Protein AF-A0AAW1V8N0-F1 (afdb_monomer_lite)

Structure (mmCIF, N/CA/C/O backbone):
data_AF-A0AAW1V8N0-F1
#
_entry.id   AF-A0AAW1V8N0-F1
#
loop_
_atom_site.group_PDB
_atom_site.id
_atom_site.type_symbol
_atom_site.label_atom_id
_atom_site.label_alt_id
_atom_site.label_comp_id
_atom_site.label_asym_id
_atom_site.label_entity_id
_atom_site.label_seq_id
_atom_site.pdbx_PDB_ins_code
_atom_site.Cartn_x
_atom_site.Cartn_y
_atom_site.Cartn_z
_atom_site.occupancy
_atom_site.B_iso_or_equiv
_atom_site.auth_seq_id
_atom_site.auth_comp_id
_atom_site.auth_asym_id
_atom_site.auth_atom_id
_atom_site.pdbx_PDB_model_num
ATOM 1 N N . MET A 1 1 ? -20.167 -14.528 2.629 1.00 45.62 1 MET A N 1
ATOM 2 C CA . MET A 1 1 ? -20.183 -13.687 3.843 1.00 45.62 1 MET A CA 1
ATOM 3 C C . MET A 1 1 ? -19.931 -12.254 3.404 1.00 45.62 1 MET A C 1
ATOM 5 O O . MET A 1 1 ? -18.871 -11.983 2.841 1.00 45.62 1 MET A O 1
ATOM 9 N N . ASN A 1 2 ? -20.940 -11.390 3.494 1.00 58.62 2 ASN A N 1
ATOM 10 C CA . ASN A 1 2 ? -20.867 -10.044 2.939 1.00 58.62 2 ASN A CA 1
ATOM 11 C C . ASN A 1 2 ? -19.952 -9.215 3.853 1.00 58.62 2 ASN A C 1
ATOM 13 O O . ASN A 1 2 ? -20.253 -9.051 5.029 1.00 58.62 2 ASN A O 1
ATOM 17 N N . ARG A 1 3 ? -18.787 -8.755 3.369 1.00 62.84 3 ARG A N 1
ATOM 18 C CA . ARG A 1 3 ? -17.753 -8.124 4.229 1.00 62.84 3 ARG A CA 1
ATOM 19 C C . ARG A 1 3 ? -18.289 -6.928 5.023 1.00 62.84 3 ARG A C 1
ATOM 21 O O . ARG A 1 3 ? -17.776 -6.626 6.089 1.00 62.84 3 ARG A O 1
ATOM 28 N N . VAL A 1 4 ? -19.335 -6.303 4.499 1.00 66.94 4 VAL A N 1
ATOM 29 C CA . VAL A 1 4 ? -20.084 -5.181 5.062 1.00 66.94 4 VAL A CA 1
ATOM 30 C C . VAL A 1 4 ? -20.800 -5.541 6.378 1.00 66.94 4 VAL A C 1
ATOM 32 O O . VAL A 1 4 ? -20.923 -4.699 7.262 1.00 66.94 4 VAL A O 1
ATOM 35 N N . GLU A 1 5 ? -21.207 -6.799 6.576 1.00 71.25 5 GLU A N 1
ATOM 36 C CA . GLU A 1 5 ? -21.890 -7.257 7.800 1.00 71.25 5 GLU A CA 1
ATOM 37 C C . GLU A 1 5 ? -20.981 -7.250 9.035 1.00 71.25 5 GLU A C 1
ATOM 39 O O . GLU A 1 5 ? -21.475 -7.162 10.155 1.00 71.25 5 GLU A O 1
ATOM 44 N N . LEU A 1 6 ? -19.658 -7.268 8.835 1.00 72.19 6 LEU A N 1
ATOM 45 C CA . LEU A 1 6 ? -18.665 -7.200 9.911 1.00 72.19 6 LEU A CA 1
ATOM 46 C C . LEU A 1 6 ? -18.605 -5.819 10.583 1.00 72.19 6 LEU A C 1
ATOM 48 O O . LEU A 1 6 ? -18.027 -5.697 11.658 1.00 72.19 6 LEU A O 1
ATOM 52 N N . LEU A 1 7 ? -19.189 -4.788 9.963 1.00 74.31 7 LEU A N 1
ATOM 53 C CA . LEU A 1 7 ? -19.245 -3.436 10.524 1.00 74.31 7 LEU A CA 1
ATOM 54 C C . LEU A 1 7 ? -20.400 -3.261 11.514 1.00 74.31 7 LEU A C 1
ATOM 56 O O . LEU A 1 7 ? -20.258 -2.492 12.458 1.00 74.31 7 LEU A O 1
ATOM 60 N N . LYS A 1 8 ? -21.506 -4.000 11.335 1.00 74.69 8 LYS A N 1
ATOM 61 C CA . LYS A 1 8 ? -22.735 -3.894 12.143 1.00 74.69 8 LYS A CA 1
ATOM 62 C C . LYS A 1 8 ? -22.507 -3.923 13.666 1.00 74.69 8 LYS A C 1
ATOM 64 O O . LYS A 1 8 ? -23.038 -3.040 14.333 1.00 74.69 8 LYS A O 1
ATOM 69 N N . PRO A 1 9 ? -21.721 -4.858 14.241 1.00 74.06 9 PRO A N 1
ATOM 70 C CA . PRO A 1 9 ? -21.510 -4.891 15.692 1.00 74.06 9 PRO A CA 1
ATOM 71 C C . PRO A 1 9 ? -20.705 -3.694 16.226 1.00 74.06 9 PRO A C 1
ATOM 73 O O . PRO A 1 9 ? -20.830 -3.352 17.397 1.00 74.06 9 PRO A O 1
ATOM 76 N N . ASN A 1 10 ? -19.921 -3.027 15.374 1.00 74.81 10 ASN A N 1
ATOM 77 C CA . ASN A 1 10 ? -19.010 -1.960 15.787 1.00 74.81 10 ASN A CA 1
ATOM 78 C C . ASN A 1 10 ? -19.584 -0.552 15.565 1.00 74.81 10 ASN A C 1
ATOM 80 O O . ASN A 1 10 ? -18.976 0.416 16.012 1.00 74.81 10 ASN A O 1
ATOM 84 N N . VAL A 1 11 ? -20.748 -0.412 14.917 1.00 74.06 11 VAL A N 1
ATOM 85 C CA . VAL A 1 11 ? -21.360 0.895 14.603 1.00 74.06 11 VAL A CA 1
ATOM 86 C C . VAL A 1 11 ? -21.596 1.729 15.864 1.00 74.06 11 VAL A C 1
ATOM 88 O O . VAL A 1 11 ? -21.211 2.895 15.903 1.00 74.06 11 VAL A O 1
ATOM 91 N N . CYS A 1 12 ? -22.185 1.130 16.905 1.00 69.56 12 CYS A N 1
ATOM 92 C CA . CYS A 1 12 ? -22.472 1.828 18.163 1.00 69.56 12 CYS A CA 1
ATOM 93 C C . CYS A 1 12 ? -21.170 2.291 18.830 1.00 69.56 12 CYS A C 1
ATOM 95 O O . CYS A 1 12 ? -20.976 3.472 19.092 1.00 69.56 12 CYS A O 1
ATOM 97 N N . VAL A 1 13 ? -20.207 1.372 18.937 1.00 75.06 13 VAL A N 1
ATOM 98 C CA . VAL A 1 13 ? -18.887 1.629 19.521 1.00 75.06 13 VAL A CA 1
ATOM 99 C C . VAL A 1 13 ? -18.144 2.746 18.784 1.00 75.06 13 VAL A C 1
ATOM 101 O O . VAL A 1 13 ? -17.481 3.557 19.414 1.00 75.06 13 VAL A O 1
ATOM 104 N N . MET A 1 14 ? -18.245 2.828 17.457 1.00 72.75 14 MET A N 1
ATOM 105 C CA . MET A 1 14 ? -17.583 3.877 16.671 1.00 72.75 14 MET A CA 1
ATOM 106 C C . MET A 1 14 ? -18.238 5.257 16.823 1.00 72.75 14 MET A C 1
ATOM 108 O O . MET A 1 14 ? -17.543 6.277 16.722 1.00 72.75 14 MET A O 1
ATOM 112 N N . ASN A 1 15 ? -19.549 5.294 17.070 1.00 69.50 15 ASN A N 1
ATOM 113 C CA . ASN A 1 15 ? -20.285 6.529 17.329 1.00 69.50 15 ASN A CA 1
ATOM 114 C C . ASN A 1 15 ? -20.011 7.079 18.734 1.00 69.50 15 ASN A C 1
ATOM 116 O O . ASN A 1 15 ? -19.878 8.291 18.872 1.00 69.50 15 ASN A O 1
ATOM 120 N N . ASP A 1 16 ? -19.832 6.205 19.725 1.00 73.12 16 ASP A N 1
ATOM 121 C CA . ASP A 1 16 ? -19.695 6.569 21.145 1.00 73.12 16 ASP A CA 1
ATOM 122 C C . ASP A 1 16 ? -18.292 7.079 21.541 1.00 73.12 16 ASP A C 1
ATOM 124 O O . ASP A 1 16 ? -18.048 7.447 22.690 1.00 73.12 16 ASP A O 1
ATOM 128 N N . ILE A 1 17 ? -17.342 7.104 20.603 1.00 75.94 17 ILE A N 1
ATOM 129 C CA . ILE A 1 17 ? -15.945 7.485 20.857 1.00 75.94 17 ILE A CA 1
ATOM 130 C C . ILE A 1 17 ? -15.717 8.980 20.604 1.00 75.94 17 ILE A C 1
ATOM 132 O O . ILE A 1 17 ? -16.206 9.499 19.595 1.00 75.94 17 ILE A O 1
ATOM 136 N N . PRO A 1 18 ? -14.891 9.654 21.434 1.00 77.00 18 PRO A N 1
ATOM 137 C CA . PRO A 1 18 ? -14.500 11.044 21.217 1.00 77.00 18 PRO A CA 1
ATOM 138 C C . PRO A 1 18 ? -13.952 11.300 19.808 1.00 77.00 18 PRO A C 1
ATOM 140 O O . PRO A 1 18 ? -13.187 10.501 19.257 1.00 77.00 18 PRO A O 1
ATOM 143 N N . ILE A 1 19 ? -14.301 12.446 19.227 1.00 72.38 19 ILE A N 1
ATOM 144 C CA . ILE A 1 19 ? -13.939 12.814 17.850 1.00 72.38 19 ILE A CA 1
ATOM 145 C C . ILE A 1 19 ? -12.407 12.876 17.675 1.00 72.38 19 ILE A C 1
ATOM 147 O O . ILE A 1 19 ? -11.869 12.489 16.633 1.00 72.38 19 ILE A O 1
ATOM 151 N N . GLU A 1 20 ? -11.670 13.285 18.707 1.00 74.12 20 GLU A N 1
ATOM 152 C CA . GLU A 1 20 ? -10.204 13.339 18.716 1.00 74.12 20 GLU A CA 1
ATOM 153 C C . GLU A 1 20 ? -9.583 11.937 18.634 1.00 74.12 20 GLU A C 1
ATOM 155 O O . GLU A 1 20 ? -8.660 11.697 17.844 1.00 74.12 20 GLU A O 1
ATOM 160 N N . ALA A 1 21 ? -10.138 10.986 19.392 1.00 73.56 21 ALA A N 1
ATOM 161 C CA . ALA A 1 21 ? -9.746 9.583 19.330 1.00 73.56 21 ALA A CA 1
ATOM 162 C C . ALA A 1 21 ? -10.080 8.997 17.955 1.00 73.56 21 ALA A C 1
ATOM 164 O O . ALA A 1 21 ? -9.248 8.322 17.348 1.00 73.56 21 ALA A O 1
ATOM 165 N N . ARG A 1 22 ? -11.257 9.329 17.412 1.00 75.75 22 ARG A N 1
ATOM 166 C CA . ARG A 1 22 ? -11.712 8.905 16.084 1.00 75.75 22 ARG A CA 1
ATOM 167 C C . ARG A 1 22 ? -10.728 9.307 14.985 1.00 75.75 22 ARG A C 1
ATOM 169 O O . ARG A 1 22 ? -10.319 8.467 14.185 1.00 75.75 22 ARG A O 1
ATOM 176 N N . ASN A 1 23 ? -10.292 10.564 14.983 1.00 76.12 23 ASN A N 1
ATOM 177 C CA . ASN A 1 23 ? -9.338 11.090 14.006 1.00 76.12 23 ASN A CA 1
ATOM 178 C C . ASN A 1 23 ? -7.953 10.445 14.131 1.00 76.12 23 ASN A C 1
ATOM 180 O O . ASN A 1 23 ? -7.304 10.149 13.124 1.00 76.12 23 ASN A O 1
ATOM 184 N N . THR A 1 24 ? -7.499 10.199 15.358 1.00 76.81 24 THR A N 1
ATOM 185 C CA . THR A 1 24 ? -6.215 9.538 15.621 1.00 76.81 24 THR A CA 1
ATOM 186 C C . THR A 1 24 ? -6.247 8.079 15.168 1.00 76.81 24 THR A C 1
ATOM 188 O O . THR A 1 24 ? -5.341 7.619 14.469 1.00 76.81 24 THR A O 1
ATOM 191 N N . ILE A 1 25 ? -7.336 7.371 15.468 1.00 79.31 25 ILE A N 1
ATOM 192 C CA . ILE A 1 25 ? -7.564 5.991 15.042 1.00 79.31 25 ILE A CA 1
ATOM 193 C C . ILE A 1 25 ? -7.682 5.899 13.513 1.00 79.31 25 ILE A C 1
ATOM 195 O O . ILE A 1 25 ? -7.071 5.019 12.906 1.00 79.31 25 ILE A O 1
ATOM 199 N N . LEU A 1 26 ? -8.383 6.834 12.864 1.00 79.19 26 LEU A N 1
ATOM 200 C CA . LEU A 1 26 ? -8.489 6.895 11.405 1.00 79.19 26 LEU A CA 1
ATOM 201 C C . LEU A 1 26 ? -7.124 7.117 10.736 1.00 79.19 26 LEU A C 1
ATOM 203 O O . LEU A 1 26 ? -6.825 6.472 9.732 1.00 79.19 26 LEU A O 1
ATOM 207 N N . LYS A 1 27 ? -6.265 7.982 11.293 1.00 76.69 27 LYS A N 1
ATOM 208 C CA . LYS A 1 27 ? -4.889 8.178 10.796 1.00 76.69 27 LYS A CA 1
ATOM 209 C C . LYS A 1 27 ? -4.071 6.887 10.858 1.00 76.69 27 LYS A C 1
ATOM 211 O O . LYS A 1 27 ? -3.346 6.588 9.910 1.00 76.69 27 LYS A O 1
ATOM 216 N N . ILE A 1 28 ? -4.216 6.106 11.928 1.00 74.75 28 ILE A N 1
ATOM 217 C CA . ILE A 1 28 ? -3.555 4.799 12.066 1.00 74.75 28 ILE A CA 1
ATOM 218 C C . ILE A 1 28 ? -4.144 3.779 11.090 1.00 74.75 28 ILE A C 1
ATOM 220 O O . ILE A 1 28 ? -3.404 3.048 10.438 1.00 74.75 28 ILE A O 1
ATOM 224 N N . ALA A 1 29 ? -5.465 3.748 10.929 1.00 76.56 29 ALA A N 1
ATOM 225 C CA . ALA A 1 29 ? -6.109 2.881 9.951 1.00 76.56 29 ALA A CA 1
ATOM 226 C C . ALA A 1 29 ? -5.651 3.207 8.520 1.00 76.56 29 ALA A C 1
ATOM 228 O O . ALA A 1 29 ? -5.403 2.299 7.730 1.00 76.56 29 ALA A O 1
ATOM 229 N N . LEU A 1 30 ? -5.463 4.491 8.193 1.00 74.75 30 LEU A N 1
ATOM 230 C CA . LEU A 1 30 ? -4.888 4.931 6.923 1.00 74.75 30 LEU A CA 1
ATOM 231 C C . LEU A 1 30 ? -3.422 4.506 6.780 1.00 74.75 30 LEU A C 1
ATOM 233 O O . LEU A 1 30 ? -3.049 4.016 5.717 1.00 74.75 30 LEU A O 1
ATOM 237 N N . SER A 1 31 ? -2.581 4.654 7.810 1.00 71.38 31 SER A N 1
ATOM 238 C CA . SER A 1 31 ? -1.176 4.220 7.731 1.00 71.38 31 SER A CA 1
ATOM 239 C C . SER A 1 31 ? -1.049 2.701 7.561 1.00 71.38 31 SER A C 1
ATOM 241 O O . SER A 1 31 ? -0.259 2.245 6.733 1.00 71.38 31 SER A O 1
ATOM 243 N N . GLN A 1 32 ? -1.890 1.921 8.243 1.00 70.31 32 GLN A N 1
ATOM 244 C CA . GLN A 1 32 ? -1.953 0.461 8.110 1.00 70.31 32 GLN A CA 1
ATOM 245 C C . GLN A 1 32 ? -2.565 -0.003 6.787 1.00 70.31 32 GLN A C 1
ATOM 247 O O . GLN A 1 32 ? -2.112 -0.985 6.204 1.00 70.31 32 GLN A O 1
ATOM 252 N N . ALA A 1 33 ? -3.566 0.707 6.264 1.00 66.12 33 ALA A N 1
ATOM 253 C CA . ALA A 1 33 ? -4.088 0.444 4.926 1.00 66.12 33 ALA A CA 1
ATOM 254 C C . ALA A 1 33 ? -3.040 0.714 3.824 1.00 66.12 33 ALA A C 1
ATOM 256 O O . ALA A 1 33 ? -3.174 0.179 2.719 1.00 66.12 33 ALA A O 1
ATOM 257 N N . ASN A 1 34 ? -2.015 1.523 4.130 1.00 64.44 34 ASN A N 1
ATOM 258 C CA . ASN A 1 34 ? -0.963 1.964 3.214 1.00 64.44 34 ASN A CA 1
ATOM 259 C C . ASN A 1 34 ? 0.384 1.242 3.352 1.00 64.44 34 ASN A C 1
ATOM 261 O O . ASN A 1 34 ? 1.163 1.321 2.407 1.00 64.44 34 ASN A O 1
ATOM 265 N N . SER A 1 35 ? 0.681 0.605 4.490 1.00 56.50 35 SER A N 1
ATOM 266 C CA . SER A 1 35 ? 1.951 -0.096 4.723 1.00 56.50 35 SER A CA 1
ATOM 267 C C . SER A 1 35 ? 1.768 -1.281 5.670 1.00 56.50 35 SER A C 1
ATOM 269 O O . SER A 1 35 ? 1.231 -1.136 6.767 1.00 56.50 35 SER A O 1
ATOM 271 N N . SER A 1 36 ? 2.199 -2.472 5.251 1.00 55.53 36 SER A N 1
ATOM 272 C CA . SER A 1 36 ? 1.926 -3.727 5.971 1.00 55.53 36 SER A CA 1
ATOM 273 C C . SER A 1 36 ? 2.881 -4.027 7.136 1.00 55.53 36 SER A C 1
ATOM 275 O O . SER A 1 36 ? 2.824 -5.124 7.682 1.00 55.53 36 SER A O 1
ATOM 277 N N . THR A 1 37 ? 3.790 -3.116 7.497 1.00 49.41 37 THR A N 1
ATOM 278 C CA . THR A 1 37 ? 4.976 -3.444 8.319 1.00 49.41 37 THR A CA 1
ATOM 279 C C . THR A 1 37 ? 5.261 -2.507 9.496 1.00 49.41 37 THR A C 1
ATOM 281 O O . THR A 1 37 ? 6.307 -2.649 10.124 1.00 49.41 37 THR A O 1
ATOM 284 N N . GLN A 1 38 ? 4.369 -1.576 9.853 1.00 55.91 38 GLN A N 1
ATOM 285 C CA . GLN A 1 38 ? 4.566 -0.787 11.077 1.00 55.91 38 GLN A CA 1
ATOM 286 C C . GLN A 1 38 ? 4.039 -1.520 12.316 1.00 55.91 38 GLN A C 1
ATOM 288 O O . GLN A 1 38 ? 2.844 -1.794 12.444 1.00 55.91 38 GLN A O 1
ATOM 293 N N . ASP A 1 39 ? 4.957 -1.813 13.236 1.00 56.62 39 ASP A N 1
ATOM 294 C CA . ASP A 1 39 ? 4.681 -2.388 14.548 1.00 56.62 39 ASP A CA 1
ATOM 295 C C . ASP A 1 39 ? 3.987 -1.335 15.437 1.00 56.62 39 ASP A C 1
ATOM 297 O O . ASP A 1 39 ? 4.611 -0.534 16.135 1.00 56.62 39 ASP A O 1
ATOM 301 N N . ASN A 1 40 ? 2.656 -1.267 15.331 1.00 63.22 40 ASN A N 1
ATOM 302 C CA . ASN A 1 40 ? 1.824 -0.237 15.968 1.00 63.22 40 ASN A CA 1
ATOM 303 C C . ASN A 1 40 ? 1.423 -0.581 17.408 1.00 63.22 40 ASN A C 1
ATOM 305 O O . ASN A 1 40 ? 0.614 0.133 18.004 1.00 63.22 40 ASN A O 1
ATOM 309 N N . THR A 1 41 ? 1.992 -1.639 17.985 1.00 65.44 41 THR A N 1
ATOM 310 C CA . THR A 1 41 ? 1.757 -2.075 19.370 1.00 65.44 41 THR A CA 1
ATOM 311 C C . THR A 1 41 ? 1.883 -0.912 20.357 1.00 65.44 41 THR A C 1
ATOM 313 O O . THR A 1 41 ? 0.958 -0.653 21.118 1.00 65.44 41 THR A O 1
ATOM 316 N N . LYS A 1 42 ? 2.935 -0.094 20.243 1.00 68.31 42 LYS A N 1
ATOM 317 C CA . LYS A 1 42 ? 3.146 1.092 21.099 1.00 68.31 42 LYS A CA 1
ATOM 318 C C . LYS A 1 42 ? 2.120 2.217 20.894 1.00 68.31 42 LYS A C 1
ATOM 320 O O . LYS A 1 42 ? 1.859 2.978 21.820 1.00 68.31 42 LYS A O 1
ATOM 325 N N . LEU A 1 43 ? 1.553 2.360 19.695 1.00 69.00 43 LEU A N 1
ATOM 326 C CA . LEU A 1 43 ? 0.528 3.375 19.404 1.00 69.00 43 LEU A CA 1
ATOM 327 C C . LEU A 1 43 ? -0.849 2.944 19.918 1.00 69.00 43 LEU A C 1
ATOM 329 O O . LEU A 1 43 ? -1.597 3.773 20.431 1.00 69.00 43 LEU A O 1
ATOM 333 N N . LEU A 1 44 ? -1.149 1.644 19.843 1.00 71.25 44 LEU A N 1
ATOM 334 C CA . LEU A 1 44 ? -2.351 1.053 20.432 1.00 71.25 44 LEU A CA 1
ATOM 335 C C . LEU A 1 44 ? -2.370 1.236 21.952 1.00 71.25 44 LEU A C 1
ATOM 337 O O . LEU A 1 44 ? -3.410 1.562 22.517 1.00 71.25 44 LEU A O 1
ATOM 341 N N . GLU A 1 45 ? -1.219 1.074 22.609 1.00 72.06 45 GLU A N 1
ATOM 342 C CA . GLU A 1 45 ? -1.087 1.303 24.05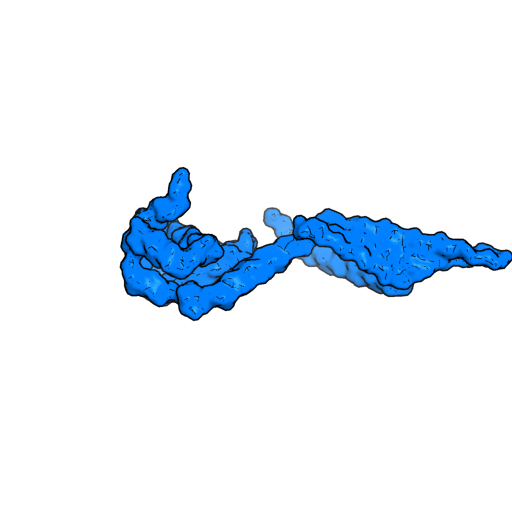1 1.00 72.06 45 GLU A CA 1
ATOM 343 C C . GLU A 1 45 ? -1.292 2.763 24.436 1.00 72.06 45 GLU A C 1
ATOM 345 O O . GLU A 1 45 ? -1.997 3.037 25.402 1.00 72.06 45 GLU A O 1
ATOM 350 N N . LYS A 1 46 ? -0.747 3.698 23.651 1.00 75.25 46 LYS A N 1
ATOM 351 C CA . LYS A 1 46 ? -0.969 5.132 23.871 1.00 75.25 46 LYS A CA 1
ATOM 352 C C . LYS A 1 46 ? -2.449 5.494 23.786 1.00 75.25 46 LYS A C 1
ATOM 354 O O . LYS A 1 46 ? -2.961 6.074 24.728 1.00 75.25 46 LYS A O 1
ATOM 359 N N . ILE A 1 47 ? -3.147 5.077 22.730 1.00 72.56 47 ILE A N 1
ATOM 360 C CA . ILE A 1 47 ? -4.577 5.384 22.541 1.00 72.56 47 ILE A CA 1
ATOM 361 C C . ILE A 1 47 ? -5.444 4.717 23.609 1.00 72.56 47 ILE A C 1
ATOM 363 O O . ILE A 1 47 ? -6.381 5.328 24.116 1.00 72.56 47 ILE A O 1
ATOM 367 N N . SER A 1 48 ? -5.128 3.470 23.961 1.00 76.25 48 SER A N 1
ATOM 368 C CA . SER A 1 48 ? -5.845 2.743 25.009 1.00 76.25 48 SER A CA 1
ATOM 369 C C . SER A 1 48 ? -5.753 3.467 26.354 1.00 76.25 48 SER A C 1
ATOM 371 O O . SER A 1 48 ? -6.766 3.607 27.036 1.00 76.25 48 SER A O 1
ATOM 373 N N . ASN A 1 49 ? -4.569 3.988 26.689 1.00 75.81 49 ASN A N 1
ATOM 374 C CA . ASN A 1 49 ? -4.327 4.709 27.935 1.00 75.81 49 ASN A CA 1
ATOM 375 C C . ASN A 1 49 ? -4.868 6.149 27.905 1.00 75.81 49 ASN A C 1
ATOM 377 O O . ASN A 1 49 ? -5.388 6.622 28.908 1.00 75.81 49 ASN A O 1
ATOM 381 N N . GLU A 1 50 ? -4.757 6.840 26.771 1.00 79.31 50 GLU A N 1
ATOM 382 C CA . GLU A 1 50 ? -5.140 8.249 26.612 1.00 79.31 50 GLU A CA 1
ATOM 383 C C . GLU A 1 50 ? -6.660 8.444 26.594 1.00 79.31 50 GLU A C 1
ATOM 385 O O . GLU A 1 50 ? -7.164 9.412 27.156 1.00 79.31 50 GLU A O 1
ATOM 390 N N . TYR A 1 51 ? -7.399 7.495 26.014 1.00 74.00 51 TYR A N 1
ATOM 391 C CA . TYR A 1 51 ? -8.858 7.577 25.893 1.00 74.00 51 TYR A CA 1
ATOM 392 C C . TYR A 1 51 ? -9.609 6.568 26.770 1.00 74.00 51 TYR A C 1
ATOM 394 O O . TYR A 1 51 ? -10.828 6.458 26.670 1.00 74.00 51 TYR A O 1
ATOM 402 N N . ASN A 1 52 ? -8.898 5.825 27.627 1.00 77.69 52 ASN A N 1
ATOM 403 C CA . ASN A 1 52 ? -9.456 4.785 28.498 1.00 77.69 52 ASN A CA 1
ATOM 404 C C . ASN A 1 52 ? -10.297 3.730 27.739 1.00 77.69 52 ASN A C 1
ATOM 406 O O . ASN A 1 52 ? -11.321 3.243 28.222 1.00 77.69 52 ASN A O 1
ATOM 410 N N . ILE A 1 53 ? -9.871 3.378 26.521 1.00 78.00 53 ILE A N 1
ATOM 411 C CA . ILE A 1 53 ? -10.532 2.383 25.662 1.00 78.00 53 ILE A CA 1
ATOM 412 C C . ILE A 1 53 ? -9.767 1.065 25.775 1.00 78.00 53 ILE A C 1
ATOM 414 O O . ILE A 1 53 ? -8.537 1.044 25.712 1.00 78.00 53 ILE A O 1
ATOM 418 N N . LYS A 1 54 ? -10.466 -0.070 25.890 1.00 81.38 54 LYS A N 1
ATOM 419 C CA . LYS A 1 54 ? -9.815 -1.392 25.889 1.00 81.38 54 LYS A CA 1
ATOM 420 C C . LYS A 1 54 ? -9.053 -1.621 24.579 1.00 81.38 54 LYS A C 1
ATOM 422 O O . LYS A 1 54 ? -9.588 -1.384 23.498 1.00 81.38 54 LYS A O 1
ATOM 427 N N . LYS A 1 55 ? -7.830 -2.164 24.664 1.00 75.81 55 LYS A N 1
ATOM 428 C CA . LYS A 1 55 ? -6.989 -2.469 23.487 1.00 75.81 55 LYS A CA 1
ATOM 429 C C . LYS A 1 55 ? -7.723 -3.308 22.431 1.00 75.81 55 LYS A C 1
ATOM 431 O O . LYS A 1 55 ? -7.579 -3.032 21.245 1.00 75.81 55 LYS A O 1
ATOM 436 N N . SER A 1 56 ? -8.526 -4.291 22.851 1.00 76.62 56 SER A N 1
ATOM 437 C CA . SER A 1 56 ? -9.335 -5.125 21.947 1.00 76.62 56 SER A CA 1
ATOM 438 C C . SER A 1 56 ? -10.298 -4.287 21.105 1.00 76.62 56 SER A C 1
ATOM 440 O O . SER A 1 56 ? -10.327 -4.410 19.886 1.00 76.62 56 SER A O 1
ATOM 442 N N . THR A 1 57 ? -10.993 -3.353 21.749 1.00 78.31 57 THR A N 1
ATOM 443 C CA . THR A 1 57 ? -11.943 -2.446 21.108 1.00 78.31 57 THR A CA 1
ATOM 444 C C . THR A 1 57 ? -11.233 -1.501 20.137 1.00 78.31 57 THR A C 1
ATOM 446 O O . THR A 1 57 ? -11.688 -1.329 19.012 1.00 78.31 57 THR A O 1
ATOM 449 N N . VAL A 1 58 ? -10.062 -0.958 20.499 1.00 77.81 58 VAL A N 1
ATOM 450 C CA . VAL A 1 58 ? -9.245 -0.125 19.587 1.00 77.81 58 VAL A CA 1
ATOM 451 C C . VAL A 1 58 ? -8.877 -0.889 18.310 1.00 77.81 58 VAL A C 1
ATOM 453 O O . VAL A 1 58 ? -8.977 -0.343 17.211 1.00 77.81 58 VAL A O 1
ATOM 456 N N . VAL A 1 59 ? -8.487 -2.160 18.433 1.00 78.69 59 VAL A N 1
ATOM 457 C CA . VAL A 1 59 ? -8.156 -3.014 17.283 1.00 78.69 59 VAL A CA 1
ATOM 458 C C . VAL A 1 59 ? -9.383 -3.269 16.402 1.00 78.69 59 VAL A C 1
ATOM 460 O O . VAL A 1 59 ? -9.283 -3.165 15.179 1.00 78.69 59 VAL A O 1
ATOM 463 N N . GLU A 1 60 ? -10.545 -3.540 16.996 1.00 80.94 60 GLU A N 1
ATOM 464 C CA . GLU A 1 60 ? -11.814 -3.731 16.275 1.00 80.94 60 GLU A CA 1
ATOM 465 C C . GLU A 1 60 ? -12.232 -2.473 15.499 1.00 80.94 60 GLU A C 1
ATOM 467 O O . GLU A 1 60 ? -12.643 -2.555 14.336 1.00 80.94 60 GLU A O 1
ATOM 472 N N . ILE A 1 61 ? -12.057 -1.293 16.094 1.00 80.62 61 ILE A N 1
ATOM 473 C CA . ILE A 1 61 ? -12.352 -0.008 15.450 1.00 80.62 61 ILE A CA 1
ATOM 474 C C . ILE A 1 61 ? -11.383 0.255 14.295 1.00 80.62 61 ILE A C 1
ATOM 476 O O . ILE A 1 61 ? -11.810 0.664 13.215 1.00 80.62 61 ILE A O 1
ATOM 480 N N . ILE A 1 62 ? -10.086 -0.008 14.478 1.00 80.12 62 ILE A N 1
ATOM 481 C CA . ILE A 1 62 ? -9.088 0.125 13.407 1.00 80.12 62 ILE A CA 1
ATOM 482 C C . ILE A 1 62 ? -9.427 -0.807 12.243 1.00 80.12 62 ILE A C 1
ATOM 484 O O . ILE A 1 62 ? -9.431 -0.373 11.090 1.00 80.12 62 ILE A O 1
ATOM 488 N N . ALA A 1 63 ? -9.756 -2.068 12.526 1.00 80.25 63 ALA A N 1
ATOM 489 C CA . ALA A 1 63 ? -10.166 -3.028 11.507 1.00 80.25 63 ALA A CA 1
ATOM 490 C C . ALA A 1 63 ? -11.415 -2.547 10.748 1.00 80.25 63 ALA A C 1
ATOM 492 O O . ALA A 1 63 ? -11.467 -2.643 9.517 1.00 80.25 63 ALA A O 1
ATOM 493 N N . SER A 1 64 ? -12.373 -1.959 11.468 1.00 83.12 64 SER A N 1
ATOM 494 C CA . SER A 1 64 ? -13.583 -1.363 10.897 1.00 83.12 64 SER A CA 1
ATOM 495 C C . SER A 1 64 ? -13.251 -0.173 9.991 1.00 83.12 64 SER A C 1
ATOM 497 O O . SER A 1 64 ? -13.702 -0.134 8.849 1.00 83.12 64 SER A O 1
ATOM 499 N N . TYR A 1 65 ? -12.369 0.739 10.410 1.00 83.50 65 TYR A N 1
ATOM 500 C CA . TYR A 1 65 ? -11.906 1.841 9.558 1.00 83.50 65 TYR A CA 1
ATOM 501 C C . TYR A 1 65 ? -11.142 1.371 8.323 1.00 83.50 65 TYR A C 1
ATOM 503 O O . TYR A 1 65 ? -11.358 1.902 7.237 1.00 83.50 65 TYR A O 1
ATOM 511 N N . ILE A 1 66 ? -10.286 0.355 8.441 1.00 79.69 66 ILE A N 1
ATOM 512 C CA . ILE A 1 66 ? -9.594 -0.232 7.285 1.00 79.69 66 ILE A CA 1
ATOM 513 C C . ILE A 1 66 ? -10.611 -0.788 6.284 1.00 79.69 66 ILE A C 1
ATOM 515 O O . ILE A 1 66 ? -10.434 -0.642 5.072 1.00 79.69 66 ILE A O 1
ATOM 519 N N . LEU A 1 67 ? -11.676 -1.425 6.769 1.00 82.38 67 LEU A N 1
ATOM 520 C CA . LEU A 1 67 ? -12.748 -1.932 5.924 1.00 82.38 67 LEU A CA 1
ATOM 521 C C . LEU A 1 67 ? -13.537 -0.791 5.262 1.00 82.38 67 LEU A C 1
ATOM 523 O O . LEU A 1 67 ? -13.762 -0.858 4.055 1.00 82.38 67 LEU A O 1
ATOM 527 N N . ILE A 1 68 ? -13.863 0.275 5.997 1.00 84.38 68 ILE A N 1
ATOM 528 C CA . ILE A 1 68 ? -14.504 1.489 5.459 1.00 84.38 68 ILE A CA 1
ATOM 529 C C . ILE A 1 68 ? -13.637 2.117 4.360 1.00 84.38 68 ILE A C 1
ATOM 531 O O . ILE A 1 68 ? -14.132 2.403 3.273 1.00 84.38 68 ILE A O 1
ATOM 535 N N . ILE A 1 69 ? -12.327 2.256 4.586 1.00 81.50 69 ILE A N 1
ATOM 536 C CA . ILE A 1 69 ? -11.377 2.778 3.590 1.00 81.50 69 ILE A CA 1
ATOM 537 C C . ILE A 1 69 ? -11.353 1.881 2.343 1.00 81.50 69 ILE A C 1
ATOM 539 O O . ILE A 1 69 ? -11.349 2.377 1.217 1.00 81.50 69 ILE A O 1
ATOM 543 N N . LYS A 1 70 ? -11.362 0.553 2.510 1.00 79.94 70 LYS A N 1
ATOM 544 C CA . LYS A 1 70 ? -11.412 -0.391 1.380 1.00 79.94 70 LYS A CA 1
ATOM 545 C C . LYS A 1 70 ? -12.723 -0.292 0.597 1.00 79.94 70 LYS A C 1
ATOM 547 O O . LYS A 1 70 ? -12.669 -0.328 -0.628 1.00 79.94 70 LYS A O 1
ATOM 552 N N . LEU A 1 71 ? -13.862 -0.155 1.277 1.00 81.88 71 LEU A N 1
ATOM 553 C CA . LEU A 1 71 ? -15.174 0.035 0.649 1.00 81.88 71 LEU A CA 1
ATOM 554 C C . LEU A 1 71 ? -15.233 1.355 -0.121 1.00 81.88 71 LEU A C 1
ATOM 556 O O . LEU A 1 71 ? -15.652 1.371 -1.276 1.00 81.88 71 LEU A O 1
ATOM 560 N N . PHE A 1 72 ? -14.721 2.432 0.473 1.00 82.56 72 PHE A N 1
ATOM 561 C CA . PHE A 1 72 ? -14.624 3.742 -0.163 1.00 82.56 72 PHE A CA 1
ATOM 562 C C . PHE A 1 72 ? -13.781 3.720 -1.448 1.00 82.56 72 PHE A C 1
ATOM 564 O O . PHE A 1 72 ? -14.118 4.372 -2.434 1.00 82.56 72 PHE A O 1
ATOM 571 N N . LEU A 1 73 ? -12.688 2.952 -1.459 1.00 76.06 73 LEU A N 1
ATOM 572 C CA . LEU A 1 73 ? -11.842 2.791 -2.645 1.00 76.06 73 LEU A CA 1
ATOM 573 C C . LEU A 1 73 ? -12.475 1.918 -3.734 1.0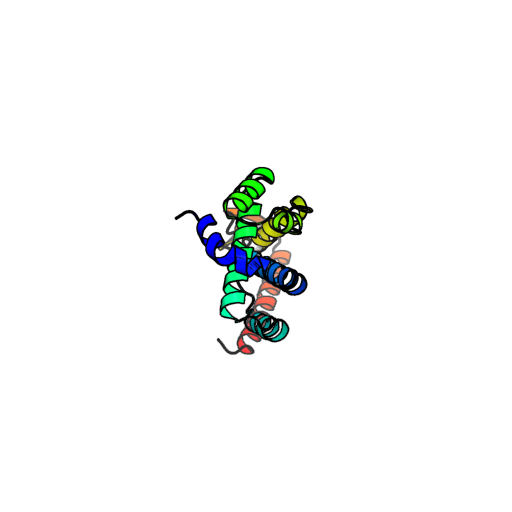0 76.06 73 LEU A C 1
ATOM 575 O O . LEU A 1 73 ? -12.100 2.058 -4.896 1.00 76.06 73 LE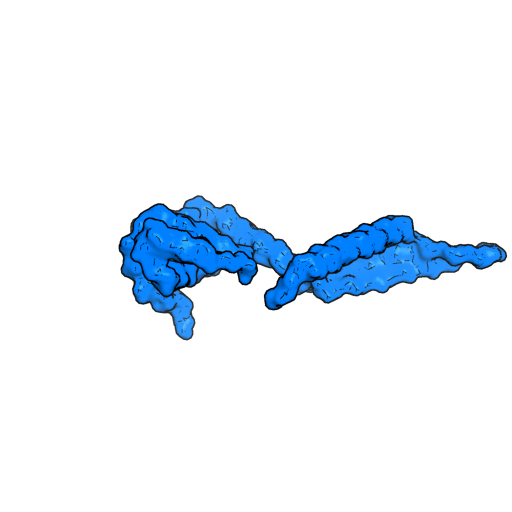U A O 1
ATOM 579 N N . ALA A 1 74 ? -13.369 1.002 -3.363 1.00 77.06 74 ALA A N 1
ATOM 580 C CA . ALA A 1 74 ? -14.016 0.078 -4.289 1.00 77.06 74 ALA A CA 1
ATOM 581 C C . ALA A 1 74 ? -15.307 0.640 -4.909 1.00 77.06 74 ALA A C 1
ATOM 583 O O . ALA A 1 74 ? -15.696 0.172 -5.973 1.00 77.06 74 ALA A O 1
ATOM 584 N N . SER A 1 75 ? -15.936 1.628 -4.265 1.00 78.81 75 SER A N 1
ATOM 585 C CA . SER A 1 75 ? -17.300 2.073 -4.586 1.00 78.81 75 SER A CA 1
ATOM 586 C C . SER A 1 75 ? -17.343 3.535 -5.042 1.00 78.81 75 SER A C 1
ATOM 588 O O . SER A 1 75 ? -16.448 4.346 -4.750 1.00 78.81 75 SER A O 1
ATOM 590 N N . ASN A 1 76 ? -18.406 3.914 -5.751 1.00 80.56 76 ASN A N 1
ATOM 591 C CA . ASN A 1 76 ? -18.691 5.328 -6.008 1.00 80.56 76 ASN A CA 1
ATOM 592 C C . ASN A 1 76 ? -19.215 6.028 -4.724 1.00 80.56 76 ASN A C 1
ATOM 594 O O . ASN A 1 76 ? -19.408 5.379 -3.700 1.00 80.56 76 ASN A O 1
ATOM 598 N N . ASN A 1 77 ? -19.341 7.362 -4.715 1.00 80.25 77 ASN A N 1
ATOM 599 C CA . ASN A 1 77 ? -19.716 8.084 -3.484 1.00 80.25 77 ASN A CA 1
ATOM 600 C C . ASN A 1 77 ? -21.154 7.800 -3.036 1.00 80.25 77 ASN A C 1
ATOM 602 O O . ASN A 1 77 ? -21.390 7.691 -1.837 1.00 80.25 77 ASN A O 1
ATOM 606 N N . GLU A 1 78 ? -22.082 7.669 -3.983 1.00 81.69 78 GLU A N 1
ATOM 607 C CA . GLU A 1 78 ? -23.490 7.378 -3.698 1.00 81.69 78 GLU A CA 1
ATOM 608 C C . GLU A 1 78 ? -23.656 5.940 -3.195 1.00 81.69 78 GLU A C 1
ATOM 610 O O . GLU A 1 78 ? -24.244 5.709 -2.147 1.00 81.69 78 GLU A O 1
ATOM 615 N N . GLU A 1 79 ? -23.006 4.988 -3.858 1.00 83.38 79 GLU A N 1
ATOM 616 C CA . GLU A 1 79 ? -22.959 3.577 -3.468 1.00 83.38 79 GLU A CA 1
ATOM 617 C C . GLU A 1 79 ? -22.303 3.393 -2.094 1.00 83.38 79 GLU A C 1
ATOM 619 O O . GLU A 1 79 ? -22.790 2.641 -1.255 1.00 83.38 79 GLU A O 1
ATOM 624 N N . PHE A 1 80 ? -21.222 4.124 -1.807 1.00 84.56 80 PHE A N 1
ATOM 625 C CA . PHE A 1 80 ? -20.605 4.109 -0.483 1.00 84.56 80 PHE A CA 1
ATOM 626 C C . PHE A 1 80 ? -21.556 4.635 0.599 1.00 84.56 80 PHE A C 1
ATOM 628 O O . PHE A 1 80 ? -21.638 4.038 1.673 1.00 84.56 80 PHE A O 1
ATOM 635 N N . ARG A 1 81 ? -22.279 5.729 0.329 1.00 83.88 81 ARG A N 1
ATOM 636 C CA . ARG A 1 81 ? -23.278 6.281 1.256 1.00 83.88 81 ARG A CA 1
ATOM 637 C C . ARG A 1 81 ? -24.398 5.282 1.510 1.00 83.88 81 ARG A C 1
ATOM 639 O O . ARG A 1 81 ? -24.698 5.013 2.666 1.00 83.88 81 ARG A O 1
ATOM 646 N N . GLU A 1 82 ? -24.939 4.681 0.458 1.00 84.06 82 GLU A N 1
ATOM 647 C CA . GLU A 1 82 ? -26.006 3.685 0.546 1.00 84.06 82 GLU A CA 1
ATOM 648 C C . GLU A 1 82 ? -25.571 2.454 1.357 1.00 84.06 82 GLU A C 1
ATOM 650 O O . GLU A 1 82 ? -26.282 2.021 2.264 1.00 84.06 82 GLU A O 1
ATOM 655 N N . ILE A 1 83 ? -24.354 1.950 1.119 1.00 83.81 83 ILE A N 1
ATOM 656 C CA . ILE A 1 83 ? -23.774 0.841 1.888 1.00 83.81 83 ILE A CA 1
ATOM 657 C C . ILE A 1 83 ? -23.614 1.222 3.365 1.00 83.81 83 ILE A C 1
ATOM 659 O O . ILE A 1 83 ? -23.983 0.443 4.242 1.00 83.81 83 ILE A O 1
ATOM 663 N N . MET A 1 84 ? -23.076 2.406 3.665 1.00 82.25 84 MET A N 1
ATOM 664 C CA . MET A 1 84 ? -22.850 2.852 5.046 1.00 82.25 84 MET A CA 1
ATOM 665 C C . MET A 1 84 ? -24.166 3.096 5.797 1.00 82.25 84 MET A C 1
ATOM 667 O O . MET A 1 84 ? -24.293 2.692 6.956 1.00 82.25 84 MET A O 1
ATOM 671 N N . SER A 1 85 ? -25.165 3.680 5.135 1.00 83.75 85 SER A N 1
ATOM 672 C CA . SER A 1 85 ? -26.512 3.847 5.684 1.00 83.75 85 SER A CA 1
ATOM 673 C C . SER A 1 85 ? -27.206 2.500 5.899 1.00 83.75 85 SER A C 1
ATOM 675 O O . SER A 1 85 ? -27.796 2.287 6.955 1.00 83.75 85 SER A O 1
ATOM 677 N N . GLY A 1 86 ? -27.060 1.547 4.973 1.00 82.00 86 GLY A N 1
ATOM 678 C CA . GLY A 1 86 ? -27.591 0.186 5.114 1.00 82.00 86 GLY A CA 1
ATOM 679 C C . GLY A 1 86 ? -26.947 -0.629 6.245 1.00 82.00 86 GLY A C 1
ATOM 680 O O . GLY A 1 86 ? -27.542 -1.583 6.749 1.00 82.00 86 GLY A O 1
ATOM 681 N N . VAL A 1 87 ? -25.742 -0.253 6.681 1.00 82.19 87 VAL A N 1
ATOM 682 C CA . VAL A 1 87 ? -25.063 -0.833 7.853 1.00 82.19 87 VAL A CA 1
ATOM 683 C C . VAL A 1 87 ? -25.556 -0.229 9.172 1.00 82.19 87 VAL A C 1
ATOM 685 O O . VAL A 1 87 ? -25.427 -0.879 10.208 1.00 82.19 87 VAL A O 1
ATOM 688 N N . GLY A 1 88 ? -26.150 0.967 9.136 1.00 80.75 88 GLY A N 1
ATOM 689 C CA . GLY A 1 88 ? -26.671 1.671 10.310 1.00 80.75 88 GLY A CA 1
ATOM 690 C C . GLY A 1 88 ? -25.821 2.853 10.784 1.00 80.75 88 GLY A C 1
ATOM 691 O O . GLY A 1 88 ? -26.051 3.349 11.885 1.00 80.75 88 GLY A O 1
ATOM 692 N N . PHE A 1 89 ? -24.846 3.323 9.996 1.00 82.88 89 PHE A N 1
ATOM 693 C CA . PHE A 1 89 ? -24.133 4.564 10.318 1.00 82.88 89 PHE A CA 1
ATOM 694 C C . PHE A 1 89 ? -25.034 5.786 10.102 1.00 82.88 89 PHE A C 1
ATOM 696 O O . PHE A 1 89 ? -25.802 5.843 9.139 1.00 82.88 89 PHE A O 1
ATOM 703 N N . SER A 1 90 ? -24.922 6.787 10.982 1.00 81.88 90 SER A N 1
ATOM 704 C CA . SER A 1 90 ? -25.664 8.040 10.836 1.00 81.88 90 SER A CA 1
ATOM 705 C C . SER A 1 90 ? -25.129 8.869 9.665 1.00 81.88 90 SER A C 1
ATOM 707 O O . SER A 1 90 ? -23.944 8.814 9.331 1.00 81.88 90 SER A O 1
ATOM 709 N N . ALA A 1 91 ? -25.992 9.693 9.066 1.00 78.75 91 ALA A N 1
ATOM 710 C CA . ALA A 1 91 ? -25.580 10.624 8.013 1.00 78.75 91 ALA A CA 1
ATOM 711 C C . ALA A 1 91 ? -24.478 11.585 8.497 1.00 78.75 91 ALA A C 1
ATOM 713 O O . ALA A 1 91 ? -23.516 11.819 7.771 1.00 78.75 91 ALA A O 1
ATOM 714 N N . SER A 1 92 ? -24.557 12.041 9.755 1.00 79.38 92 SER A N 1
ATOM 715 C CA . SER A 1 92 ? -23.526 12.877 10.382 1.00 79.38 92 SER A CA 1
ATOM 716 C C . SER A 1 92 ? -22.161 12.191 10.426 1.00 79.38 92 SER A C 1
ATOM 718 O O . SER A 1 92 ? -21.167 12.778 10.013 1.00 79.38 92 SER A O 1
ATOM 720 N N . PHE A 1 93 ? -22.110 10.918 10.831 1.00 81.31 93 PHE A N 1
ATOM 721 C CA . PHE A 1 93 ? -20.867 10.148 10.851 1.00 81.31 93 PHE A CA 1
ATOM 722 C C . PHE A 1 93 ? -20.261 10.028 9.450 1.00 81.31 93 PHE A C 1
ATOM 724 O O . PHE A 1 93 ? -19.052 10.163 9.278 1.00 81.31 93 PHE A O 1
ATOM 731 N N . ILE A 1 94 ? -21.100 9.769 8.443 1.00 79.81 94 ILE A N 1
ATOM 732 C CA . ILE A 1 94 ? -20.656 9.601 7.058 1.00 79.81 94 ILE A CA 1
ATOM 733 C C . ILE A 1 94 ? -20.076 10.913 6.520 1.00 79.81 94 ILE A C 1
ATOM 735 O O . ILE A 1 94 ? -19.014 10.889 5.903 1.00 79.81 94 ILE A O 1
ATOM 739 N N . GLU A 1 95 ? -20.734 12.046 6.763 1.00 79.25 95 GLU A N 1
ATOM 740 C CA . GLU A 1 95 ? -20.292 13.366 6.295 1.00 79.25 95 GLU A CA 1
ATOM 741 C C . GLU A 1 95 ? -19.038 13.883 7.012 1.00 79.25 95 GLU A C 1
ATOM 743 O O . GLU A 1 95 ? -18.213 14.557 6.393 1.00 79.25 95 GLU A O 1
ATOM 748 N N . GLU A 1 96 ? -18.849 13.514 8.279 1.00 78.81 96 GLU A N 1
ATOM 749 C CA . GLU A 1 96 ? -17.646 13.823 9.060 1.00 78.81 96 GLU A CA 1
ATOM 750 C C . GLU A 1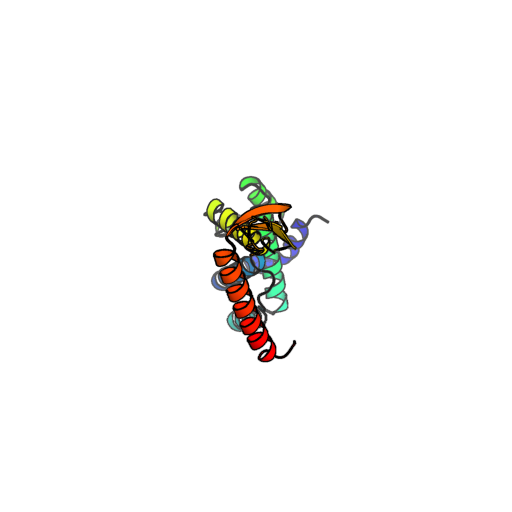 96 ? -16.404 13.046 8.596 1.00 78.81 96 GLU A C 1
ATOM 752 O O . GLU A 1 96 ? -15.280 13.407 8.958 1.00 78.81 96 GLU A O 1
ATOM 757 N N . LEU A 1 97 ? -16.557 11.989 7.786 1.00 77.31 97 LEU A N 1
ATOM 758 C CA . LEU A 1 97 ? -15.409 11.249 7.271 1.00 77.31 97 LEU A CA 1
ATOM 759 C C . LEU A 1 97 ? -14.605 12.131 6.298 1.00 77.31 97 LEU A C 1
ATOM 761 O O . LEU A 1 97 ? -15.083 12.446 5.202 1.00 77.31 97 LEU A O 1
ATOM 765 N N . PRO A 1 98 ? -13.315 12.406 6.579 1.00 71.94 98 PRO A N 1
ATOM 766 C CA . PRO A 1 98 ? -12.474 13.237 5.711 1.00 71.94 98 PRO A CA 1
ATOM 767 C C . PRO A 1 98 ? -12.197 12.592 4.339 1.00 71.94 98 PRO A C 1
ATOM 769 O O . PRO A 1 98 ? -11.595 13.210 3.462 1.00 71.94 98 PRO A O 1
ATOM 772 N N . LEU A 1 99 ? -12.641 11.348 4.138 1.00 70.62 99 LEU A N 1
ATOM 773 C CA . LEU A 1 99 ? -12.508 10.580 2.904 1.00 70.62 99 LEU A CA 1
ATOM 774 C C . LEU A 1 99 ? -13.358 11.164 1.764 1.00 70.62 99 LEU A C 1
ATOM 776 O O . LEU A 1 99 ? -12.879 11.250 0.632 1.00 70.62 99 LEU A O 1
ATOM 780 N N . LEU A 1 100 ? -14.594 11.590 2.053 1.00 68.19 100 LEU A N 1
ATOM 781 C CA . LEU A 1 100 ? -15.555 12.027 1.030 1.00 68.19 100 LEU A CA 1
ATOM 782 C C . LEU A 1 100 ? -15.166 13.360 0.386 1.00 68.19 100 LEU A C 1
ATOM 784 O O . LEU A 1 100 ? -15.339 13.528 -0.820 1.00 68.19 100 LEU A O 1
ATOM 788 N N . GLN A 1 101 ? -14.592 14.275 1.168 1.00 67.69 101 GLN A N 1
ATOM 789 C CA . GLN A 1 101 ? -14.229 15.618 0.708 1.00 67.69 101 GLN A CA 1
ATOM 790 C C . GLN A 1 101 ? -13.023 15.619 -0.248 1.00 67.69 101 GLN A C 1
ATOM 792 O O . GLN A 1 101 ? -12.895 16.511 -1.077 1.00 67.69 101 GLN A O 1
ATOM 797 N N . ASN A 1 102 ? -12.147 14.608 -0.168 1.00 67.69 102 ASN A N 1
ATOM 798 C CA . ASN A 1 102 ? -10.861 14.582 -0.875 1.00 67.69 102 ASN A CA 1
ATOM 799 C C . ASN A 1 102 ? -10.593 13.248 -1.599 1.00 67.69 102 ASN A C 1
ATOM 801 O O . ASN A 1 102 ? -9.462 12.752 -1.626 1.00 67.69 102 ASN A O 1
ATOM 805 N N . LYS A 1 103 ? -11.622 12.653 -2.221 1.00 67.94 103 LYS A N 1
ATOM 806 C CA . LYS A 1 103 ? -11.531 11.328 -2.868 1.00 67.94 103 LYS A CA 1
ATOM 807 C C . LYS A 1 103 ? -10.346 11.192 -3.819 1.00 67.94 103 LYS A C 1
ATOM 809 O O . LYS A 1 103 ? -9.552 10.272 -3.669 1.00 67.94 103 LYS A O 1
ATOM 814 N N . ALA A 1 104 ? -10.177 12.125 -4.756 1.00 66.06 104 ALA A N 1
ATOM 815 C CA . ALA A 1 104 ? -9.098 12.061 -5.743 1.00 66.06 104 ALA A CA 1
ATOM 816 C C . ALA A 1 104 ? -7.704 12.037 -5.091 1.00 66.06 104 ALA A C 1
ATOM 818 O O . ALA A 1 104 ? -6.825 11.296 -5.533 1.00 66.06 104 ALA A O 1
ATOM 819 N N . TYR A 1 105 ? -7.513 12.797 -4.010 1.00 68.69 105 TYR A N 1
ATOM 820 C CA . TYR A 1 105 ? -6.266 12.826 -3.253 1.00 68.69 105 TYR A CA 1
ATOM 821 C C . TYR A 1 105 ? -6.006 11.494 -2.536 1.00 68.69 105 TYR A C 1
ATOM 823 O O . TYR A 1 105 ? -4.926 10.917 -2.685 1.00 68.69 105 TYR A O 1
ATOM 831 N N . PHE A 1 106 ? -6.997 10.955 -1.818 1.00 66.19 106 PHE A N 1
ATOM 832 C CA . PHE A 1 106 ? -6.854 9.686 -1.098 1.00 66.19 106 PHE A CA 1
ATOM 833 C C . PHE A 1 106 ? -6.696 8.497 -2.044 1.00 66.19 106 PHE A C 1
ATOM 835 O O . PHE A 1 106 ? -5.798 7.678 -1.855 1.00 66.19 106 PHE A O 1
ATOM 842 N N . THR A 1 107 ? -7.500 8.421 -3.103 1.00 64.94 107 THR A N 1
ATOM 843 C CA . THR A 1 107 ? -7.412 7.357 -4.104 1.00 64.94 107 THR A CA 1
ATOM 844 C C . THR A 1 107 ? -6.049 7.375 -4.793 1.00 64.94 107 THR A C 1
ATOM 846 O O . THR A 1 107 ? -5.395 6.335 -4.863 1.00 64.94 107 THR A O 1
ATOM 849 N N . ASN A 1 108 ? -5.554 8.543 -5.218 1.00 62.19 108 ASN A N 1
ATOM 850 C CA . ASN A 1 108 ? -4.226 8.639 -5.826 1.00 62.19 108 ASN A CA 1
ATOM 851 C C . ASN A 1 108 ? -3.105 8.310 -4.837 1.00 62.19 108 ASN A C 1
ATOM 853 O O . ASN A 1 108 ? -2.204 7.558 -5.197 1.00 62.19 108 ASN A O 1
ATOM 857 N N . THR A 1 109 ? -3.168 8.796 -3.597 1.00 63.69 109 THR A N 1
ATOM 858 C CA . THR A 1 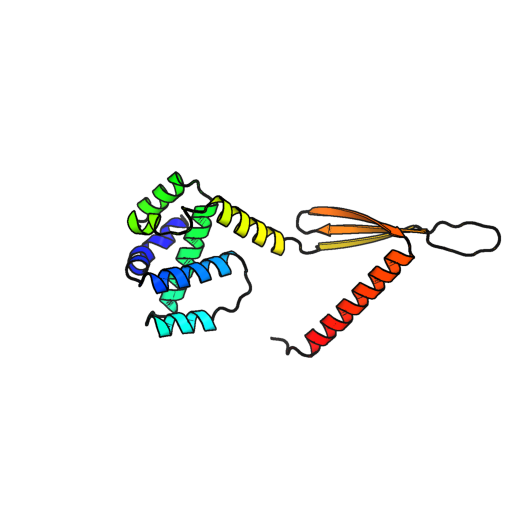109 ? -2.135 8.538 -2.581 1.00 63.69 109 THR A CA 1
ATOM 859 C C . THR A 1 109 ? -2.064 7.054 -2.218 1.00 63.69 109 THR A C 1
ATOM 861 O O . THR A 1 109 ? -0.988 6.460 -2.259 1.00 63.69 109 THR A O 1
ATOM 864 N N . ILE A 1 110 ? -3.206 6.410 -1.961 1.00 63.34 110 ILE A N 1
ATOM 865 C CA . ILE A 1 110 ? -3.267 4.988 -1.589 1.00 63.34 110 ILE A CA 1
ATOM 866 C C . ILE A 1 110 ? -2.858 4.093 -2.774 1.00 63.34 110 ILE A C 1
ATOM 868 O O . ILE A 1 110 ? -2.092 3.139 -2.608 1.00 63.34 110 ILE A O 1
ATOM 872 N N . ILE A 1 111 ? -3.293 4.412 -4.002 1.00 61.06 111 ILE A N 1
ATOM 873 C CA . ILE A 1 111 ? -2.871 3.683 -5.212 1.00 61.06 111 ILE A CA 1
ATOM 874 C C . ILE A 1 111 ? -1.371 3.871 -5.475 1.00 61.06 111 ILE A C 1
ATOM 876 O O . ILE A 1 111 ? -0.685 2.912 -5.838 1.00 61.06 111 ILE A O 1
ATOM 880 N N . GLN A 1 112 ? -0.833 5.080 -5.303 1.00 55.81 112 GLN A N 1
ATOM 881 C CA . GLN A 1 112 ? 0.594 5.351 -5.484 1.00 55.81 112 GLN A CA 1
ATOM 882 C C . GLN A 1 112 ? 1.457 4.649 -4.429 1.00 55.81 112 GLN A C 1
ATOM 884 O O . GLN A 1 112 ? 2.515 4.129 -4.782 1.00 55.81 112 GLN A O 1
ATOM 889 N N . CYS A 1 113 ? 1.005 4.558 -3.177 1.00 52.12 113 CYS A N 1
ATOM 890 C CA . CYS A 1 113 ? 1.691 3.805 -2.124 1.00 52.12 113 CYS A CA 1
ATOM 891 C C . CYS A 1 113 ? 1.717 2.300 -2.429 1.00 52.12 113 CYS A C 1
ATOM 893 O O . CYS A 1 113 ? 2.799 1.715 -2.471 1.00 52.12 113 CYS A O 1
ATOM 895 N N . LYS A 1 114 ? 0.584 1.700 -2.829 1.00 52.72 114 LYS A N 1
ATOM 896 C CA . LYS A 1 114 ? 0.559 0.306 -3.321 1.00 52.72 114 LYS A CA 1
ATOM 897 C C . LYS A 1 114 ? 1.469 0.084 -4.534 1.00 52.72 114 LYS A C 1
ATOM 899 O O . LYS A 1 114 ? 2.055 -0.985 -4.697 1.00 52.72 114 LYS A O 1
ATOM 904 N N . ARG A 1 115 ? 1.613 1.086 -5.410 1.00 50.03 115 ARG A N 1
ATOM 905 C CA . ARG A 1 115 ? 2.556 1.039 -6.541 1.00 50.03 115 ARG A CA 1
ATOM 906 C C . ARG A 1 115 ? 4.019 1.136 -6.105 1.00 50.03 115 ARG A C 1
ATOM 908 O O . ARG A 1 115 ? 4.859 0.614 -6.831 1.00 50.03 115 ARG A O 1
ATOM 915 N N . LYS A 1 116 ? 4.343 1.784 -4.981 1.00 50.12 116 LYS A N 1
ATOM 916 C CA . LYS A 1 116 ? 5.712 1.821 -4.436 1.00 50.12 116 LYS A CA 1
ATOM 917 C C . LYS A 1 116 ? 6.109 0.467 -3.843 1.00 50.12 116 LYS A C 1
ATOM 919 O O . LYS A 1 116 ? 7.202 -0.002 -4.135 1.00 50.12 116 LYS A O 1
ATOM 924 N N . GLU A 1 117 ? 5.204 -0.204 -3.133 1.00 49.66 117 GLU A N 1
ATOM 925 C CA . GLU A 1 117 ? 5.456 -1.535 -2.549 1.00 49.66 117 GLU A CA 1
ATOM 926 C C . GLU A 1 117 ? 5.538 -2.661 -3.600 1.00 49.66 117 GLU A C 1
ATOM 928 O O . GLU A 1 117 ? 6.233 -3.662 -3.411 1.00 49.66 117 GLU A O 1
ATOM 933 N N . ASN A 1 118 ? 4.888 -2.488 -4.757 1.00 46.84 118 ASN A N 1
ATOM 934 C CA . ASN A 1 118 ? 4.864 -3.494 -5.825 1.00 46.84 118 ASN A CA 1
ATOM 935 C C . ASN A 1 118 ? 6.025 -3.419 -6.832 1.00 46.84 118 ASN A C 1
ATOM 937 O O . ASN A 1 118 ? 6.112 -4.275 -7.712 1.00 46.84 118 ASN A O 1
ATOM 941 N N . ARG A 1 119 ? 6.962 -2.469 -6.710 1.00 51.16 119 ARG A N 1
ATOM 942 C CA . ARG A 1 119 ? 8.164 -2.407 -7.572 1.00 51.16 119 ARG A CA 1
ATOM 943 C C . ARG A 1 119 ? 9.324 -3.232 -7.028 1.00 51.16 119 ARG A C 1
ATOM 945 O O . ARG A 1 119 ? 10.482 -2.838 -7.110 1.00 51.16 119 ARG A O 1
ATOM 952 N N . ASN A 1 120 ? 9.018 -4.400 -6.487 1.00 57.91 120 ASN A N 1
ATOM 953 C CA . ASN A 1 120 ? 10.062 -5.340 -6.130 1.00 57.91 120 ASN A CA 1
ATOM 954 C C . ASN A 1 120 ? 10.665 -5.918 -7.415 1.00 57.91 120 ASN A C 1
ATOM 956 O O . ASN A 1 120 ? 9.946 -6.400 -8.298 1.00 57.91 120 ASN A O 1
ATOM 960 N N . LEU A 1 121 ? 11.989 -5.861 -7.514 1.00 49.19 121 LEU A N 1
ATOM 961 C CA . LEU A 1 121 ? 12.744 -6.533 -8.561 1.00 49.19 121 LEU A CA 1
ATOM 962 C C . LEU A 1 121 ? 12.546 -8.050 -8.424 1.00 49.19 121 LEU A C 1
ATOM 964 O O . LEU A 1 121 ? 12.818 -8.603 -7.362 1.00 49.19 121 LEU A O 1
ATOM 968 N N . VAL A 1 122 ? 12.048 -8.718 -9.469 1.00 61.59 122 VAL A N 1
ATOM 969 C CA . VAL A 1 122 ? 11.866 -10.186 -9.462 1.00 61.59 122 VAL A CA 1
ATOM 970 C C . VAL A 1 122 ? 13.092 -10.876 -10.010 1.00 61.59 122 VAL A C 1
ATOM 972 O O . VAL A 1 122 ? 13.544 -11.873 -9.462 1.00 61.59 122 VAL A O 1
ATOM 975 N N . SER A 1 123 ? 13.617 -10.358 -11.116 1.00 57.66 123 SER A N 1
ATOM 976 C CA . SER A 1 123 ? 14.767 -10.958 -11.771 1.00 57.66 123 SER A CA 1
ATOM 977 C C . SER A 1 123 ? 15.573 -9.913 -12.521 1.00 57.66 123 SER A C 1
ATOM 979 O O . SER A 1 123 ? 15.011 -9.060 -13.214 1.00 57.66 123 SER A O 1
ATOM 981 N N . LEU A 1 124 ? 16.889 -10.050 -12.437 1.00 58.31 124 LEU A N 1
ATOM 982 C CA . LEU A 1 124 ? 17.861 -9.317 -13.231 1.00 58.31 124 LEU A CA 1
ATOM 983 C C . LEU A 1 124 ? 18.557 -10.320 -14.157 1.00 58.31 124 LEU A C 1
ATOM 985 O O . LEU A 1 124 ? 19.173 -11.268 -13.675 1.00 58.31 124 LEU A O 1
ATOM 989 N N . LYS A 1 125 ? 18.445 -10.134 -15.472 1.00 68.44 125 LYS A N 1
ATOM 990 C CA . LYS A 1 125 ? 19.208 -10.880 -16.482 1.00 68.44 125 LYS A CA 1
ATOM 991 C C . LYS A 1 125 ? 20.154 -9.907 -17.176 1.00 68.44 125 LYS A C 1
ATOM 993 O O . LYS A 1 125 ? 19.774 -8.770 -17.427 1.00 68.44 125 LYS A O 1
ATOM 998 N N . TRP A 1 126 ? 21.373 -10.322 -17.480 1.00 58.88 126 TRP A N 1
ATOM 999 C CA . TRP A 1 126 ? 22.348 -9.469 -18.159 1.00 58.88 126 TRP A CA 1
ATOM 1000 C C . TRP A 1 126 ? 23.081 -10.267 -19.237 1.00 58.88 126 TRP A C 1
ATOM 1002 O O . TRP A 1 126 ? 23.303 -11.465 -19.074 1.00 58.88 126 TRP A O 1
ATOM 1012 N N . ILE A 1 127 ? 23.411 -9.602 -20.343 1.00 65.12 127 ILE A N 1
ATOM 1013 C CA . ILE A 1 127 ? 24.172 -10.130 -21.480 1.00 65.12 127 ILE A CA 1
ATOM 1014 C C . ILE A 1 127 ? 25.308 -9.136 -21.758 1.00 65.12 127 ILE A C 1
ATOM 1016 O O . ILE A 1 127 ? 25.086 -7.925 -21.779 1.00 65.12 127 ILE A O 1
ATOM 1020 N N . ILE A 1 128 ? 26.537 -9.630 -21.922 1.00 60.44 128 ILE A N 1
ATOM 1021 C CA . ILE A 1 128 ? 27.704 -8.803 -22.266 1.00 60.44 128 ILE A CA 1
ATOM 1022 C C . ILE A 1 128 ? 28.098 -9.119 -23.704 1.00 60.44 128 ILE A C 1
ATOM 1024 O O . ILE A 1 128 ? 28.525 -10.239 -23.985 1.00 60.44 128 ILE A O 1
ATOM 1028 N N . ASP A 1 129 ? 28.016 -8.119 -24.580 1.00 54.56 129 ASP A N 1
ATOM 1029 C CA . ASP A 1 129 ? 28.443 -8.255 -25.969 1.00 54.56 129 ASP A CA 1
ATOM 1030 C C . ASP A 1 129 ? 29.946 -7.971 -26.089 1.00 54.56 129 ASP A C 1
ATOM 1032 O O . ASP A 1 129 ? 30.438 -6.845 -25.922 1.00 54.56 129 ASP A O 1
ATOM 1036 N N . ILE A 1 130 ? 30.705 -9.028 -26.380 1.00 54.66 130 ILE A N 1
ATOM 1037 C CA . ILE A 1 130 ? 32.152 -8.966 -26.592 1.00 54.66 130 ILE A CA 1
ATOM 1038 C C . ILE A 1 130 ? 32.415 -9.003 -28.096 1.00 54.66 130 ILE A C 1
ATOM 1040 O O . ILE A 1 130 ? 32.379 -10.057 -28.721 1.00 54.66 130 ILE A O 1
ATOM 1044 N N . SER A 1 131 ? 32.712 -7.849 -28.690 1.00 47.94 131 SER A N 1
ATOM 1045 C CA . SER A 1 131 ? 33.161 -7.789 -30.084 1.00 47.94 131 SER A CA 1
ATOM 1046 C C . SER A 1 131 ? 34.686 -7.895 -30.175 1.00 47.94 131 SER A C 1
ATOM 1048 O O . SER A 1 131 ? 35.398 -7.132 -29.516 1.00 47.94 131 SER A O 1
ATOM 1050 N N . LEU A 1 132 ? 35.179 -8.792 -31.028 1.00 46.38 132 LEU A N 1
ATOM 1051 C CA . LEU A 1 132 ? 36.600 -8.982 -31.327 1.00 46.38 132 LEU A CA 1
ATOM 1052 C C . LEU A 1 132 ? 37.012 -8.086 -32.503 1.00 46.38 132 LEU A C 1
ATOM 1054 O O . LEU A 1 132 ? 36.337 -8.065 -33.528 1.00 46.38 132 LEU A O 1
ATOM 1058 N N . TYR A 1 133 ? 38.120 -7.355 -32.376 1.00 43.88 133 TYR A N 1
ATOM 1059 C CA . TYR A 1 133 ? 38.709 -6.601 -33.486 1.00 43.88 133 TYR A CA 1
ATOM 1060 C C . TYR A 1 133 ? 40.209 -6.877 -33.556 1.00 43.88 133 TYR A C 1
ATOM 1062 O O . TYR A 1 133 ? 40.879 -6.882 -32.522 1.00 43.88 133 TYR A O 1
ATOM 1070 N N . ASN A 1 134 ? 40.730 -7.155 -34.755 1.00 42.09 134 ASN A N 1
ATOM 1071 C CA . ASN A 1 134 ? 42.034 -7.791 -34.907 1.00 42.09 134 ASN A CA 1
ATOM 1072 C C . ASN A 1 134 ? 43.123 -6.862 -35.472 1.00 42.09 134 ASN A C 1
ATOM 1074 O O . ASN A 1 134 ? 42.918 -6.180 -36.475 1.00 42.09 134 ASN A O 1
ATOM 1078 N N . LYS A 1 135 ? 44.309 -6.946 -34.856 1.00 49.81 135 LYS A N 1
ATOM 1079 C CA . LYS A 1 135 ? 45.591 -7.152 -35.561 1.00 49.81 135 LYS A CA 1
ATOM 1080 C C . LYS A 1 135 ? 46.598 -7.907 -34.671 1.00 49.81 135 LYS A C 1
ATOM 1082 O O . LYS A 1 135 ? 47.374 -8.687 -35.198 1.00 49.81 135 LYS A O 1
ATOM 1087 N N . ILE A 1 136 ? 46.530 -7.745 -33.342 1.00 56.72 136 ILE A N 1
ATOM 1088 C CA . ILE A 1 136 ? 47.199 -8.535 -32.284 1.00 56.72 136 ILE A CA 1
ATOM 1089 C C . ILE A 1 136 ? 46.239 -8.461 -31.075 1.00 56.72 136 ILE A C 1
ATOM 1091 O O . ILE A 1 136 ? 45.816 -7.363 -30.719 1.00 56.72 136 ILE A O 1
ATOM 1095 N N . LEU A 1 137 ? 45.769 -9.584 -30.525 1.00 52.78 137 LEU A N 1
ATOM 1096 C CA . LEU A 1 137 ? 44.549 -9.657 -29.695 1.00 52.78 137 LEU A CA 1
ATOM 1097 C C . LEU A 1 137 ? 44.542 -8.757 -28.438 1.00 52.78 137 LEU A C 1
ATOM 1099 O O . LEU A 1 137 ? 45.127 -9.093 -27.415 1.00 52.78 137 LEU A O 1
ATOM 1103 N N . ASN A 1 138 ? 43.752 -7.679 -28.485 1.00 52.03 138 ASN A N 1
ATOM 1104 C CA . ASN A 1 138 ? 43.265 -6.939 -27.319 1.00 52.03 138 ASN A CA 1
ATOM 1105 C C . ASN A 1 138 ? 41.730 -7.026 -27.286 1.00 52.03 138 ASN A C 1
ATOM 1107 O O . ASN A 1 138 ? 41.043 -6.324 -28.030 1.00 52.03 138 ASN A O 1
ATOM 1111 N N . MET A 1 139 ? 41.179 -7.892 -26.430 1.00 52.22 139 MET A N 1
ATOM 1112 C CA . MET A 1 139 ? 39.733 -8.001 -26.199 1.00 52.22 139 MET A CA 1
ATOM 1113 C C . MET A 1 139 ? 39.221 -6.766 -25.446 1.00 52.22 139 MET A C 1
ATOM 1115 O O . MET A 1 139 ? 39.677 -6.475 -24.341 1.00 52.22 139 MET A O 1
ATOM 1119 N N . LYS A 1 140 ? 38.243 -6.046 -26.007 1.00 57.53 140 LYS A N 1
ATOM 1120 C CA . LYS A 1 140 ? 37.504 -4.999 -25.283 1.00 57.53 140 LYS A CA 1
ATOM 1121 C C . LYS A 1 140 ? 36.006 -5.176 -25.508 1.00 57.53 140 LYS A C 1
ATOM 1123 O O . LYS A 1 140 ? 35.527 -5.035 -26.630 1.00 57.53 140 LYS A O 1
ATOM 1128 N N . ALA A 1 141 ? 35.277 -5.470 -24.431 1.00 59.28 141 ALA A N 1
ATOM 1129 C CA . ALA A 1 141 ? 33.817 -5.410 -24.423 1.00 59.28 141 ALA A CA 1
ATOM 1130 C C . ALA A 1 141 ? 33.372 -3.973 -24.740 1.00 59.28 141 ALA A C 1
ATOM 1132 O O . ALA A 1 141 ? 33.900 -3.026 -24.148 1.00 59.28 141 ALA A O 1
ATOM 1133 N N . LYS A 1 142 ? 32.444 -3.807 -25.689 1.00 65.94 142 LYS A N 1
ATOM 1134 C CA . LYS A 1 142 ? 31.983 -2.478 -26.124 1.00 65.94 142 LYS A CA 1
ATOM 1135 C C . LYS A 1 142 ? 30.754 -2.032 -25.339 1.00 65.94 142 LYS A C 1
ATOM 1137 O O . LYS A 1 142 ? 30.762 -0.930 -24.793 1.00 65.94 142 LYS A O 1
ATOM 1142 N N . HIS A 1 143 ? 29.763 -2.912 -25.211 1.00 70.06 143 HIS A N 1
ATOM 1143 C CA . HIS A 1 143 ? 28.488 -2.610 -24.566 1.00 70.06 143 HIS A CA 1
ATOM 1144 C C . HIS A 1 143 ? 27.995 -3.790 -23.719 1.00 70.06 143 HIS A C 1
ATOM 1146 O O . HIS A 1 143 ? 28.349 -4.948 -23.943 1.00 70.06 143 HIS A O 1
ATOM 1152 N N . VAL A 1 144 ? 27.208 -3.472 -22.698 1.00 77.00 144 VAL A N 1
ATOM 1153 C CA . VAL A 1 144 ? 26.536 -4.413 -21.806 1.00 77.00 144 VAL A CA 1
ATOM 1154 C C . VAL A 1 144 ? 25.045 -4.134 -21.882 1.00 77.00 144 VAL A C 1
ATOM 1156 O O . VAL A 1 144 ? 24.623 -2.990 -21.706 1.00 77.00 144 VAL A O 1
ATOM 1159 N N . ILE A 1 145 ? 24.257 -5.182 -22.103 1.00 78.44 145 ILE A N 1
ATOM 1160 C CA . ILE A 1 145 ? 22.800 -5.117 -22.147 1.00 78.44 145 ILE A CA 1
ATOM 1161 C C . ILE A 1 145 ? 22.255 -5.744 -20.862 1.00 78.44 145 ILE A C 1
ATOM 1163 O O . ILE A 1 145 ? 22.443 -6.928 -20.578 1.00 78.44 145 ILE A O 1
ATOM 1167 N N . ILE A 1 146 ? 21.560 -4.946 -20.059 1.00 78.00 146 ILE A N 1
ATOM 1168 C CA . ILE A 1 146 ? 20.920 -5.375 -18.816 1.00 78.00 146 ILE A CA 1
ATOM 1169 C C . ILE A 1 146 ? 19.414 -5.420 -19.031 1.00 78.00 146 ILE A C 1
ATOM 1171 O O . ILE A 1 146 ? 18.804 -4.415 -19.379 1.00 78.00 146 ILE A O 1
ATOM 1175 N N . GLN A 1 147 ? 18.803 -6.565 -18.748 1.00 79.19 147 GLN A N 1
ATOM 1176 C CA . GLN A 1 147 ? 17.361 -6.743 -18.746 1.00 79.19 147 GLN A CA 1
ATOM 1177 C C . GLN A 1 147 ? 16.83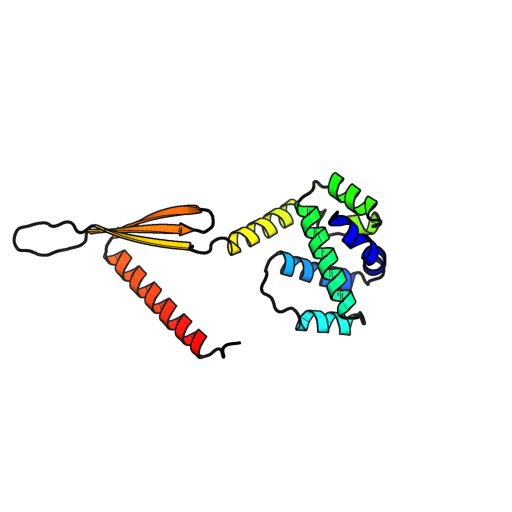0 -6.918 -17.316 1.00 79.19 147 GLN A C 1
ATOM 1179 O O . GLN A 1 147 ? 17.073 -7.910 -16.626 1.00 79.19 147 GLN A O 1
ATOM 1184 N N . ILE A 1 148 ? 16.027 -5.961 -16.881 1.00 76.69 148 ILE A N 1
ATOM 1185 C CA . ILE A 1 148 ? 15.401 -5.897 -15.564 1.00 76.69 148 ILE A CA 1
ATOM 1186 C C . ILE A 1 148 ? 13.943 -6.322 -15.714 1.00 76.69 148 ILE A C 1
ATOM 1188 O O . ILE A 1 148 ? 13.227 -5.754 -16.534 1.00 76.69 148 ILE A O 1
ATOM 1192 N N . SER A 1 149 ? 13.479 -7.301 -14.935 1.00 74.38 149 SER A N 1
ATOM 1193 C CA . SER A 1 149 ? 12.055 -7.669 -14.883 1.00 74.38 149 SER A CA 1
ATOM 1194 C C . SER A 1 149 ? 11.489 -7.430 -13.482 1.00 74.38 149 SER A C 1
ATOM 1196 O O . SER A 1 149 ? 12.010 -7.941 -12.484 1.00 74.38 149 SER A O 1
ATOM 1198 N N . LEU A 1 150 ? 10.419 -6.643 -13.410 1.00 69.88 150 LEU A N 1
ATOM 1199 C CA . LEU A 1 150 ? 9.732 -6.269 -12.172 1.00 69.88 150 LEU A CA 1
ATOM 1200 C C . LEU A 1 150 ? 8.505 -7.164 -11.911 1.00 69.88 150 LEU A C 1
ATOM 1202 O O . LEU A 1 150 ? 8.013 -7.848 -12.812 1.00 69.88 150 LEU A O 1
ATOM 1206 N N . LYS A 1 151 ? 7.979 -7.142 -10.675 1.00 63.06 151 LYS A N 1
ATOM 1207 C CA . LYS A 1 151 ? 6.770 -7.905 -10.277 1.00 63.06 151 LYS A CA 1
ATOM 1208 C C . LYS A 1 151 ? 5.523 -7.520 -11.064 1.00 63.06 151 LYS A C 1
ATOM 1210 O O . LYS A 1 151 ? 4.659 -8.363 -11.280 1.00 63.06 151 LYS A O 1
ATOM 1215 N N . ASP A 1 152 ? 5.448 -6.283 -11.543 1.00 69.38 152 ASP A N 1
ATOM 1216 C CA . ASP A 1 152 ? 4.361 -5.800 -12.399 1.00 69.38 152 ASP A CA 1
ATOM 1217 C C . ASP A 1 152 ? 4.474 -6.291 -13.858 1.00 69.38 152 ASP A C 1
ATOM 1219 O O . ASP A 1 152 ? 3.789 -5.775 -14.739 1.00 69.38 152 ASP A O 1
ATOM 1223 N N . LYS A 1 153 ? 5.327 -7.297 -14.113 1.00 67.62 153 LYS A N 1
ATOM 1224 C CA . LYS A 1 153 ? 5.638 -7.895 -15.421 1.00 67.62 153 LYS A CA 1
ATOM 1225 C C . LYS A 1 153 ? 6.290 -6.929 -16.415 1.00 67.62 153 LYS A C 1
ATOM 1227 O O . LYS A 1 153 ? 6.528 -7.319 -17.560 1.00 67.62 153 LYS A O 1
ATOM 1232 N N . LYS A 1 154 ? 6.636 -5.704 -16.002 1.00 71.12 154 LYS A N 1
ATOM 1233 C CA . LYS A 1 154 ? 7.372 -4.771 -16.856 1.00 71.12 154 LYS A CA 1
ATOM 1234 C C . LYS A 1 154 ? 8.821 -5.204 -16.995 1.00 71.12 154 LYS A C 1
ATOM 1236 O O . LYS A 1 154 ? 9.459 -5.633 -16.030 1.00 71.12 154 LYS A O 1
ATOM 1241 N N . LYS A 1 155 ? 9.326 -5.068 -18.218 1.00 75.56 155 LYS A N 1
ATOM 1242 C CA . LYS A 1 155 ? 10.707 -5.364 -18.587 1.00 75.56 155 LYS A CA 1
ATOM 1243 C C . LYS A 1 155 ? 11.384 -4.076 -19.034 1.00 75.56 155 LYS A C 1
ATOM 1245 O O . LYS A 1 155 ? 10.818 -3.341 -19.836 1.00 75.56 155 LYS A O 1
ATOM 1250 N N . TYR A 1 156 ? 12.579 -3.828 -18.520 1.00 75.25 156 TYR A N 1
ATOM 1251 C CA . TYR A 1 156 ? 13.427 -2.714 -18.923 1.00 75.25 156 TYR A CA 1
ATOM 1252 C C . TYR A 1 156 ? 14.723 -3.275 -19.476 1.00 75.25 156 TYR A C 1
ATOM 1254 O O . TYR A 1 156 ? 15.371 -4.072 -18.802 1.00 75.25 156 TYR A O 1
ATOM 1262 N N . THR A 1 157 ? 15.091 -2.851 -20.677 1.00 79.69 157 THR A N 1
ATOM 1263 C CA . THR A 1 157 ? 16.372 -3.191 -21.290 1.00 79.69 157 THR A CA 1
ATOM 1264 C C . THR A 1 157 ? 17.214 -1.929 -21.329 1.00 79.69 157 THR A C 1
ATOM 1266 O O . THR A 1 157 ? 16.756 -0.897 -21.814 1.00 79.69 157 THR A O 1
ATOM 1269 N N . ILE A 1 158 ? 18.412 -1.997 -20.763 1.00 81.38 158 ILE A N 1
ATOM 1270 C CA . ILE A 1 158 ? 19.347 -0.880 -20.669 1.00 81.38 158 ILE A CA 1
ATOM 1271 C C . ILE A 1 158 ? 20.637 -1.317 -21.341 1.00 81.38 158 ILE A C 1
ATOM 1273 O O . ILE A 1 158 ? 21.252 -2.291 -20.911 1.00 81.38 158 ILE A O 1
ATOM 1277 N N . GLU A 1 159 ? 21.045 -0.588 -22.368 1.00 82.00 159 GLU A N 1
ATOM 1278 C CA . GLU A 1 159 ? 22.349 -0.743 -22.999 1.00 82.00 159 GLU A CA 1
ATOM 1279 C C . GLU A 1 159 ? 23.298 0.325 -22.450 1.00 82.00 159 GLU A C 1
ATOM 1281 O O . GLU A 1 159 ? 22.938 1.498 -22.341 1.00 82.00 159 GLU A O 1
ATOM 1286 N N . MET A 1 160 ? 24.500 -0.076 -22.047 1.00 81.56 160 MET A N 1
ATOM 1287 C CA . MET A 1 160 ? 25.500 0.835 -21.490 1.00 81.56 160 MET A CA 1
ATOM 1288 C C . MET A 1 160 ? 26.918 0.410 -21.859 1.00 81.56 160 MET A C 1
ATOM 1290 O O . MET A 1 160 ? 27.181 -0.761 -22.116 1.00 81.56 160 MET A O 1
ATOM 1294 N N . ASP A 1 161 ? 27.857 1.352 -21.867 1.00 83.56 161 ASP A N 1
ATOM 1295 C CA . ASP A 1 161 ? 29.270 1.045 -22.076 1.00 83.56 161 ASP A CA 1
ATOM 1296 C C . ASP A 1 161 ? 29.901 0.356 -20.848 1.00 83.56 161 ASP A C 1
ATOM 1298 O O . ASP A 1 161 ? 29.408 0.432 -19.716 1.00 83.56 161 ASP A O 1
ATOM 1302 N N . ILE A 1 162 ? 31.051 -0.286 -21.059 1.00 78.75 162 ILE A N 1
ATOM 1303 C CA . ILE A 1 162 ? 31.743 -1.052 -20.015 1.00 78.75 162 ILE A CA 1
ATOM 1304 C C . ILE A 1 162 ? 32.202 -0.200 -18.818 1.00 78.75 162 ILE A C 1
ATOM 1306 O O . ILE A 1 162 ? 32.256 -0.701 -17.692 1.00 78.75 162 ILE A O 1
ATOM 1310 N N . LYS A 1 163 ? 32.533 1.087 -19.009 1.00 83.88 163 LYS A N 1
ATOM 1311 C CA . LYS A 1 163 ? 32.950 1.962 -17.899 1.00 83.88 163 LYS A CA 1
ATOM 1312 C C . LYS A 1 163 ? 31.753 2.262 -17.006 1.00 83.88 163 LYS A C 1
ATOM 1314 O O . LYS A 1 163 ? 31.873 2.175 -15.783 1.00 83.88 163 LYS A O 1
ATOM 1319 N N . THR A 1 164 ? 30.605 2.562 -17.605 1.00 83.38 164 THR A N 1
ATOM 1320 C CA . THR A 1 164 ? 29.344 2.782 -16.887 1.00 83.38 164 THR A CA 1
ATOM 1321 C C . THR A 1 164 ? 28.887 1.516 -16.167 1.00 83.38 164 THR A C 1
ATOM 1323 O O . THR A 1 164 ? 28.557 1.578 -14.981 1.00 83.38 164 THR A O 1
ATOM 1326 N N . PHE A 1 165 ? 28.987 0.351 -16.813 1.00 84.56 165 PHE A N 1
ATOM 1327 C CA . PHE A 1 165 ? 28.707 -0.934 -16.171 1.00 84.56 165 PHE A CA 1
ATOM 1328 C C . PHE A 1 165 ? 29.608 -1.193 -14.956 1.00 84.56 165 PHE A C 1
ATOM 1330 O O . PHE A 1 165 ? 29.129 -1.584 -13.893 1.00 84.56 165 PHE A O 1
ATOM 1337 N N . ASN A 1 166 ? 30.911 -0.927 -15.067 1.00 83.94 166 ASN A N 1
ATOM 1338 C CA . ASN A 1 166 ? 31.841 -1.115 -13.954 1.00 83.94 166 ASN A CA 1
ATOM 1339 C C . ASN A 1 166 ? 31.559 -0.170 -12.779 1.00 83.94 166 ASN A C 1
ATOM 1341 O O . ASN A 1 166 ? 31.635 -0.604 -11.628 1.00 83.94 166 ASN A O 1
ATOM 1345 N N . LYS A 1 167 ? 31.184 1.088 -13.050 1.00 88.69 167 LYS A N 1
ATOM 1346 C CA . LYS A 1 167 ? 30.725 2.023 -12.009 1.00 88.69 167 LYS A CA 1
ATOM 1347 C C . LYS A 1 167 ? 29.471 1.501 -11.313 1.00 88.69 167 LYS A C 1
ATOM 1349 O O . LYS A 1 167 ? 29.419 1.477 -10.087 1.00 88.69 167 LYS A O 1
ATOM 1354 N N . LEU A 1 168 ? 28.490 1.032 -12.084 1.00 84.56 168 LEU A N 1
ATOM 1355 C CA . LEU A 1 168 ? 27.269 0.439 -11.545 1.00 84.56 168 LEU A CA 1
ATOM 1356 C C . LEU A 1 168 ? 27.583 -0.780 -10.664 1.00 84.56 168 LEU A C 1
ATOM 1358 O O . LEU A 1 168 ? 27.113 -0.855 -9.532 1.00 84.56 168 LEU A O 1
ATOM 1362 N N . ARG A 1 169 ? 28.430 -1.696 -11.146 1.00 83.25 169 ARG A N 1
ATOM 1363 C CA . ARG A 1 169 ? 28.872 -2.887 -10.407 1.00 83.25 169 ARG A CA 1
ATOM 1364 C C . ARG A 1 169 ? 29.528 -2.522 -9.076 1.00 83.25 169 ARG A C 1
ATOM 1366 O O . ARG A 1 169 ? 29.214 -3.134 -8.059 1.00 83.25 169 ARG A O 1
ATOM 1373 N N . TYR A 1 170 ? 30.421 -1.533 -9.083 1.00 89.75 170 TYR A N 1
ATOM 1374 C CA . TYR A 1 170 ? 31.080 -1.048 -7.872 1.00 89.75 170 TYR A CA 1
ATOM 1375 C C . TYR A 1 170 ? 30.072 -0.467 -6.874 1.00 89.75 170 TYR A C 1
ATOM 1377 O O . TYR A 1 170 ? 30.072 -0.860 -5.711 1.00 89.75 170 TYR A O 1
ATOM 1385 N N . ASN A 1 171 ? 29.168 0.398 -7.338 1.00 87.56 171 ASN A N 1
ATOM 1386 C CA . ASN A 1 171 ? 28.157 1.022 -6.484 1.00 87.56 171 ASN A CA 1
ATOM 1387 C C . ASN A 1 171 ? 27.215 -0.016 -5.859 1.00 87.56 171 ASN A C 1
ATOM 1389 O O . ASN A 1 171 ? 26.920 0.062 -4.670 1.00 87.56 171 ASN A O 1
ATOM 1393 N N . ILE A 1 172 ? 26.795 -1.024 -6.629 1.00 84.62 172 ILE A N 1
ATOM 1394 C CA . ILE A 1 172 ? 25.980 -2.131 -6.111 1.00 84.62 172 ILE A CA 1
ATOM 1395 C C . ILE A 1 172 ? 26.754 -2.914 -5.044 1.00 84.62 172 ILE A C 1
ATOM 1397 O O . ILE A 1 172 ? 26.207 -3.205 -3.984 1.00 84.62 172 ILE A O 1
ATOM 1401 N N . ALA A 1 173 ? 28.026 -3.241 -5.290 1.00 83.62 173 ALA A N 1
ATOM 1402 C CA . ALA A 1 173 ? 28.850 -3.960 -4.319 1.00 83.62 173 ALA A CA 1
ATOM 1403 C C . ALA A 1 173 ? 29.046 -3.164 -3.018 1.00 83.62 173 ALA A C 1
ATOM 1405 O O . ALA A 1 173 ? 28.988 -3.741 -1.931 1.00 83.62 173 ALA A O 1
ATOM 1406 N N . LEU A 1 174 ? 29.234 -1.846 -3.123 1.00 87.25 174 LEU A N 1
ATOM 1407 C CA . LEU A 1 174 ? 29.350 -0.954 -1.974 1.00 87.25 174 LEU A CA 1
ATOM 1408 C C . LEU A 1 174 ? 28.055 -0.934 -1.154 1.00 87.25 174 LEU A C 1
ATOM 1410 O O . LEU A 1 174 ? 28.098 -1.203 0.045 1.00 87.25 174 LEU A O 1
ATOM 1414 N N . MET A 1 175 ? 26.907 -0.731 -1.808 1.00 79.12 175 MET A N 1
ATOM 1415 C CA . MET A 1 175 ? 25.597 -0.781 -1.150 1.00 79.12 175 MET A CA 1
ATOM 1416 C C . MET A 1 175 ? 25.361 -2.126 -0.458 1.00 79.12 175 MET A C 1
ATOM 1418 O O . MET A 1 175 ? 24.912 -2.167 0.683 1.00 79.12 175 MET A O 1
ATOM 1422 N N . LEU A 1 176 ? 25.699 -3.243 -1.112 1.00 80.06 176 LEU A N 1
ATOM 1423 C CA . LEU A 1 176 ? 25.574 -4.569 -0.506 1.00 80.06 176 LEU A CA 1
ATOM 1424 C C . LEU A 1 176 ? 26.454 -4.701 0.737 1.00 80.06 176 LEU A C 1
ATOM 1426 O O . LEU A 1 176 ? 25.983 -5.196 1.758 1.00 80.06 176 LEU A O 1
ATOM 1430 N N . LYS A 1 177 ? 27.707 -4.243 0.685 1.00 86.38 177 LYS A N 1
ATOM 1431 C CA . LYS A 1 177 ? 28.619 -4.266 1.836 1.00 86.38 177 LYS A CA 1
ATOM 1432 C C . LYS A 1 177 ? 28.051 -3.473 3.017 1.00 86.38 177 LYS A C 1
ATOM 1434 O O . LYS A 1 177 ? 28.084 -3.966 4.146 1.00 86.38 177 LYS A O 1
ATOM 1439 N N . GLU A 1 178 ? 27.522 -2.280 2.769 1.00 84.81 178 GLU A N 1
ATOM 1440 C CA . GLU A 1 178 ? 26.895 -1.441 3.798 1.00 84.81 178 GLU A CA 1
ATOM 1441 C C . GLU A 1 178 ? 25.653 -2.117 4.389 1.00 84.81 178 GLU A C 1
ATOM 1443 O O . GLU A 1 178 ? 25.549 -2.252 5.607 1.00 84.81 178 GLU A O 1
ATOM 1448 N N . LEU A 1 179 ? 24.771 -2.660 3.545 1.00 78.75 179 LEU A N 1
ATOM 1449 C CA . LEU A 1 179 ? 23.592 -3.413 3.981 1.00 78.75 179 LEU A CA 1
ATOM 1450 C C . LEU A 1 179 ? 23.958 -4.647 4.814 1.00 78.75 179 LEU A C 1
ATOM 1452 O O . LEU A 1 179 ? 23.330 -4.908 5.839 1.00 78.75 179 LEU A O 1
ATOM 1456 N N . TYR A 1 180 ? 24.992 -5.394 4.420 1.00 76.56 180 TYR A N 1
ATOM 1457 C CA . TYR A 1 180 ? 25.499 -6.522 5.205 1.00 76.56 180 TYR A CA 1
ATOM 1458 C C . TYR A 1 180 ? 26.063 -6.077 6.553 1.00 76.56 180 TYR A C 1
ATOM 1460 O O . TYR A 1 180 ? 25.913 -6.792 7.542 1.00 76.56 180 TYR A O 1
ATOM 1468 N N . SER A 1 181 ? 26.695 -4.906 6.604 1.00 77.94 181 SER A N 1
ATOM 1469 C CA . SER A 1 181 ? 27.234 -4.344 7.843 1.00 77.94 181 SER A CA 1
ATOM 1470 C C . SER A 1 181 ? 26.102 -3.945 8.790 1.00 77.94 181 SER A C 1
ATOM 1472 O O . SER A 1 181 ? 26.134 -4.316 9.958 1.00 77.94 181 SER A O 1
ATOM 1474 N N . ILE A 1 182 ? 25.045 -3.314 8.272 1.00 76.56 182 ILE A N 1
ATOM 1475 C CA . ILE A 1 182 ? 23.826 -2.987 9.029 1.00 76.56 182 ILE A CA 1
ATOM 1476 C C . ILE A 1 182 ? 23.139 -4.260 9.541 1.00 76.56 182 ILE A C 1
ATOM 1478 O O . ILE A 1 182 ? 22.764 -4.339 10.709 1.00 76.56 182 ILE A O 1
ATOM 1482 N N . ARG A 1 183 ? 23.023 -5.294 8.699 1.00 67.94 183 ARG A N 1
ATOM 1483 C CA . ARG A 1 183 ? 22.412 -6.572 9.087 1.00 67.94 183 ARG A CA 1
ATOM 1484 C C . ARG A 1 183 ? 23.179 -7.287 10.201 1.00 67.94 183 ARG A C 1
ATOM 1486 O O . ARG A 1 183 ? 22.554 -7.969 10.996 1.00 67.94 183 ARG A O 1
ATOM 1493 N N . LYS A 1 184 ? 24.506 -7.153 10.266 1.00 67.19 184 LYS A N 1
ATOM 1494 C CA . LYS A 1 184 ? 25.311 -7.729 11.359 1.00 67.19 184 LYS A CA 1
ATOM 1495 C C . LYS A 1 184 ? 25.126 -7.000 12.691 1.00 67.19 184 LYS A C 1
ATOM 1497 O O . LYS A 1 184 ? 25.365 -7.596 13.732 1.00 67.19 184 LYS A O 1
ATOM 1502 N N . VAL A 1 185 ? 24.741 -5.726 12.652 1.00 60.41 185 VAL A N 1
ATOM 1503 C CA . VAL A 1 185 ? 24.525 -4.893 13.845 1.00 60.41 185 VAL A CA 1
ATOM 1504 C C . VAL A 1 185 ? 23.110 -5.071 14.409 1.00 60.41 185 VAL A C 1
ATOM 1506 O O . VAL A 1 185 ? 22.899 -4.881 15.603 1.00 60.41 185 VAL A O 1
ATOM 1509 N N . LEU A 1 186 ? 22.143 -5.478 13.583 1.00 49.78 186 LEU A N 1
ATOM 1510 C CA . LEU A 1 186 ? 20.791 -5.814 14.027 1.00 49.78 186 LEU A CA 1
ATOM 1511 C C . LEU A 1 186 ? 20.734 -7.288 14.473 1.00 49.78 186 LEU A C 1
ATOM 1513 O O . LEU A 1 186 ? 20.963 -8.167 13.639 1.00 49.78 186 LEU A O 1
ATOM 1517 N N . PRO A 1 187 ? 20.412 -7.595 15.746 1.00 43.28 187 PRO A N 1
ATOM 1518 C CA . PRO A 1 187 ? 20.132 -8.967 16.138 1.00 43.28 187 PRO A CA 1
ATOM 1519 C C . PRO A 1 187 ? 18.932 -9.470 15.331 1.00 43.28 187 PRO A C 1
ATOM 1521 O O . PRO A 1 187 ? 17.932 -8.769 15.173 1.00 43.28 187 PRO A O 1
ATOM 1524 N N . SER A 1 188 ? 19.068 -10.672 14.777 1.00 47.31 188 SER A N 1
ATOM 1525 C CA . SER A 1 188 ? 17.976 -11.404 14.144 1.00 47.31 188 SER A CA 1
ATOM 1526 C C . SER A 1 188 ? 16.818 -11.545 15.133 1.00 47.31 188 SER A C 1
ATOM 1528 O O . SER A 1 188 ? 16.987 -12.207 16.158 1.00 47.31 188 SER A O 1
ATOM 1530 N N . PHE A 1 189 ? 15.691 -10.905 14.822 1.00 36.59 189 PHE A N 1
ATOM 1531 C CA . PHE A 1 189 ? 14.384 -11.200 15.408 1.00 36.59 189 PHE A CA 1
ATOM 1532 C C . PHE A 1 189 ? 13.769 -12.417 14.716 1.00 36.59 189 PHE A C 1
ATOM 1534 O O . PHE A 1 189 ? 13.950 -12.530 13.477 1.00 36.59 189 PHE A O 1
#

InterPro domains:
  IPR017920 COMM domain [PF07258] (120-173)
  IPR017920 COMM domain [PS51269] (120-183)
  IPR037357 COMM domain-containing protein 5 [PTHR15666] (23-184)

Sequence (189 aa):
MNRVELLKPNVCVMNDIPIEARNTILKIALSQANSSTQDNTKLLEKISNEYNIKKSTVVEIIASYILIIKLFLASNNEEFREIMSGVGFSASFIEELPLLQNKAYFTNTIIQCKRKENRNLVSLKWIIDISLYNKILNMKAKHVIIQISLKDKKKYTIEMDIKTFNKLRYNIALMLKELYSIRKVLPSF

pLDDT: mean 71.18, std 11.56, range [36.59, 89.75]

Foldseek 3Di:
DPLLLLCLVCQVVLVPFDPVLNVLLLVVLLVCLLDVDDPCVVVLVVSCVVRVNDSVSSVSSSVSSVVLLVLLLVDDPVVSVVSCVVSPHDPVVSVPPPCNVPVVPSNCVSVVSVVVVQFDFPDKDKDFDWDFDDDPGDTDGAKIWIWTAGNVRDIDIDIDGPVVVVVVVVVVVVVVVVVVVVVVVDPDD

Radius of gyration: 25.87 Å; chains: 1; bounding box: 75×29×64 Å

Organism: NCBI:txid420089

Secondary structure (DSSP, 8-state):
--GGGGGGGGHHHHHSS-HHHHHHHHHHHHHHHH-TT--THHHHHHHHHHTT--HHHHHHHHHHHHHHHHHHHHS-HHHHHHHHHHHT--HHHHHH-HHHHTHHHHHHHHHHHHHHHT--EEEEEEEEE----TTTT-----EEEEEEEETTS-EEEEEEEHHHHHHHHHHHHHHHHHHHHHHHHS---